Protein AF-A0A925R252-F1 (afdb_monomer)

pLDDT: mean 77.07, std 14.49, range [41.31, 93.38]

Structure (mmCIF, N/CA/C/O backbone):
data_AF-A0A925R252-F1
#
_entry.id   AF-A0A925R252-F1
#
loop_
_atom_site.group_PDB
_atom_site.id
_atom_site.type_symbol
_atom_site.label_atom_id
_atom_site.label_alt_id
_atom_site.label_comp_id
_atom_site.label_asym_id
_atom_site.label_entity_id
_atom_site.label_seq_id
_atom_site.pdbx_PDB_ins_code
_atom_site.Cartn_x
_atom_site.Cartn_y
_atom_site.Cartn_z
_atom_site.occupancy
_atom_site.B_iso_or_equiv
_atom_site.auth_seq_id
_atom_site.auth_comp_id
_atom_site.auth_asym_id
_atom_site.auth_atom_id
_atom_site.pdbx_PDB_model_num
ATOM 1 N N . MET A 1 1 ? -0.931 -18.555 17.523 1.00 44.75 1 MET A N 1
ATOM 2 C CA . MET A 1 1 ? -2.288 -17.960 17.451 1.00 44.75 1 MET A CA 1
ATOM 3 C C . MET A 1 1 ? -2.337 -16.585 16.764 1.00 44.75 1 MET A C 1
ATOM 5 O O . MET A 1 1 ? -3.404 -16.214 16.298 1.00 44.75 1 MET A O 1
ATOM 9 N N . SER A 1 2 ? -1.233 -15.828 16.650 1.00 50.94 2 SER A N 1
ATOM 10 C CA . SER A 1 2 ? -1.230 -14.485 16.030 1.00 50.94 2 SER A CA 1
ATOM 11 C C . SER A 1 2 ? -1.412 -14.485 14.503 1.00 50.94 2 SER A C 1
ATOM 13 O O . SER A 1 2 ? -2.189 -13.688 13.989 1.00 50.94 2 SER A O 1
ATOM 15 N N . VAL A 1 3 ? -0.759 -15.404 13.778 1.00 51.88 3 VAL A N 1
ATOM 16 C CA . VAL A 1 3 ? -0.816 -15.474 12.299 1.00 51.88 3 VAL A CA 1
ATOM 17 C C . VAL A 1 3 ? -2.217 -15.824 11.784 1.00 51.88 3 VAL A C 1
ATOM 19 O O . VAL A 1 3 ? -2.675 -15.304 10.770 1.00 51.88 3 VAL A O 1
ATOM 22 N N . THR A 1 4 ? -2.938 -16.681 12.509 1.00 62.44 4 THR A N 1
ATOM 23 C CA . THR A 1 4 ? -4.272 -17.149 12.109 1.00 62.44 4 THR A CA 1
ATOM 24 C C . THR A 1 4 ? -5.334 -16.060 12.217 1.00 62.44 4 THR A C 1
ATOM 26 O O . THR A 1 4 ? -6.277 -16.078 11.430 1.00 62.44 4 THR A O 1
ATOM 29 N N . ARG A 1 5 ? -5.167 -15.093 13.133 1.00 73.44 5 ARG A N 1
ATOM 30 C CA . ARG A 1 5 ? -6.187 -14.084 13.455 1.00 73.44 5 ARG A CA 1
ATOM 31 C C . ARG A 1 5 ? -6.548 -13.201 12.260 1.00 73.44 5 ARG A C 1
ATOM 33 O O . ARG A 1 5 ? -7.724 -13.038 11.971 1.00 73.44 5 ARG A O 1
ATOM 40 N N . TYR A 1 6 ? -5.550 -12.694 11.536 1.00 79.44 6 TYR A N 1
ATOM 41 C CA . TYR A 1 6 ? -5.769 -11.759 10.423 1.00 79.44 6 TYR A CA 1
ATOM 42 C C . TYR A 1 6 ? -5.595 -12.388 9.035 1.00 79.44 6 TYR A C 1
ATOM 44 O O . TYR A 1 6 ? -5.779 -11.715 8.020 1.00 79.44 6 TYR A O 1
ATOM 52 N N . SER A 1 7 ? -5.311 -13.694 8.970 1.00 81.62 7 SER A N 1
ATOM 53 C CA . SER A 1 7 ? -5.240 -14.441 7.707 1.00 81.62 7 SER A CA 1
ATOM 54 C C . SER A 1 7 ? -6.503 -14.324 6.828 1.00 81.62 7 SER A C 1
ATOM 56 O O . SER A 1 7 ? -6.350 -14.192 5.607 1.00 81.62 7 SER A O 1
ATOM 58 N N . PRO A 1 8 ? -7.743 -14.269 7.373 1.00 87.69 8 PRO A N 1
ATOM 59 C CA . PRO A 1 8 ? -8.929 -14.070 6.543 1.00 87.69 8 PRO A CA 1
ATOM 60 C C . PRO A 1 8 ? -8.954 -12.686 5.885 1.00 87.69 8 PRO A C 1
ATOM 62 O O . PRO A 1 8 ? -9.392 -12.571 4.740 1.00 87.69 8 PRO A O 1
ATOM 65 N N . HIS A 1 9 ? -8.438 -11.651 6.558 1.00 88.75 9 HIS A N 1
ATOM 66 C CA . HIS A 1 9 ? -8.390 -10.289 6.020 1.00 88.75 9 HIS A CA 1
ATOM 67 C C . HIS A 1 9 ? -7.406 -10.163 4.864 1.00 88.75 9 HIS A C 1
ATOM 69 O O . HIS A 1 9 ? -7.713 -9.478 3.894 1.00 88.75 9 HIS A O 1
ATOM 75 N N . ILE A 1 10 ? -6.268 -10.865 4.917 1.00 86.06 10 ILE A N 1
ATOM 76 C CA . ILE A 1 10 ? -5.328 -10.930 3.788 1.00 86.06 10 ILE A CA 1
ATOM 77 C C . ILE A 1 10 ? -6.053 -11.517 2.575 1.00 86.06 10 ILE A C 1
ATOM 79 O O . ILE A 1 10 ? -6.124 -10.891 1.520 1.00 86.06 10 ILE A O 1
ATOM 83 N N . ARG A 1 11 ? -6.688 -12.686 2.736 1.00 88.06 11 ARG A N 1
ATOM 84 C CA . ARG A 1 11 ? -7.439 -13.341 1.653 1.00 88.06 11 ARG A CA 1
ATOM 85 C C . ARG A 1 11 ? -8.551 -12.450 1.101 1.00 88.06 11 ARG A C 1
ATOM 87 O O . ARG A 1 11 ? -8.784 -12.427 -0.106 1.00 88.06 11 ARG A O 1
ATOM 94 N N . GLN A 1 12 ? -9.264 -11.752 1.975 1.00 89.19 12 GLN A N 1
ATOM 95 C CA . GLN A 1 12 ? -10.351 -10.871 1.581 1.00 89.19 12 GLN A CA 1
ATOM 96 C C . GLN A 1 12 ? -9.833 -9.628 0.846 1.00 89.19 12 GLN A C 1
ATOM 98 O O . GLN A 1 12 ? -10.425 -9.268 -0.167 1.00 89.19 12 GLN A O 1
ATOM 103 N N . ALA A 1 13 ? -8.700 -9.047 1.250 1.00 88.31 13 ALA A N 1
ATOM 104 C CA . ALA A 1 13 ? -8.080 -7.922 0.551 1.00 88.31 13 ALA A CA 1
ATOM 105 C C . ALA A 1 13 ? -7.775 -8.246 -0.923 1.00 88.31 13 ALA A C 1
ATOM 107 O O . ALA A 1 13 ? -8.047 -7.422 -1.790 1.00 88.31 13 ALA A O 1
ATOM 108 N N . PHE A 1 14 ? -7.328 -9.470 -1.230 1.00 89.44 14 PHE A N 1
ATOM 109 C CA . PHE A 1 14 ? -7.138 -9.934 -2.615 1.00 89.44 14 PHE A CA 1
ATOM 110 C C . PHE A 1 14 ? -8.447 -10.175 -3.381 1.00 89.44 14 PHE A C 1
ATOM 112 O O . PHE A 1 14 ? -8.473 -10.091 -4.607 1.00 89.44 14 PHE A O 1
ATOM 119 N N . ARG A 1 15 ? -9.548 -10.476 -2.686 1.00 90.50 15 ARG A N 1
ATOM 120 C CA . ARG A 1 15 ? -10.849 -10.763 -3.313 1.00 90.50 15 ARG A CA 1
ATOM 121 C C . ARG A 1 15 ? -11.668 -9.515 -3.607 1.00 90.50 15 ARG A C 1
ATOM 123 O O . ARG A 1 15 ? -12.359 -9.486 -4.621 1.00 90.50 15 ARG A O 1
ATOM 130 N N . VAL A 1 16 ? -11.606 -8.503 -2.744 1.00 87.62 16 VAL A N 1
ATOM 131 C CA . VAL A 1 16 ? -12.431 -7.288 -2.858 1.00 87.62 16 VAL A CA 1
ATOM 132 C C . VAL A 1 16 ? -12.293 -6.587 -4.224 1.00 87.62 16 VAL A C 1
ATOM 134 O O . VAL A 1 16 ? -13.336 -6.263 -4.801 1.00 87.62 16 VAL A O 1
ATOM 137 N N . PRO A 1 17 ? -11.084 -6.415 -4.803 1.00 85.94 17 PRO A N 1
ATOM 138 C CA . PRO A 1 17 ? -10.914 -5.879 -6.157 1.00 85.94 17 PRO A CA 1
ATOM 139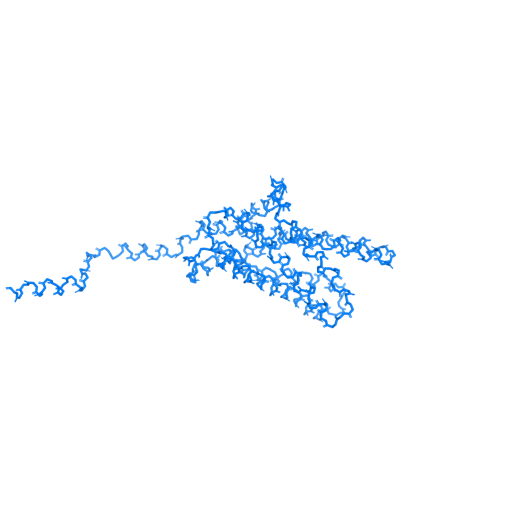 C C . PRO A 1 17 ? -11.691 -6.665 -7.222 1.00 85.94 17 PRO A C 1
ATOM 141 O O . PRO A 1 17 ? -12.369 -6.073 -8.059 1.00 85.94 17 PRO A O 1
ATOM 144 N N . ALA A 1 18 ? -11.639 -7.999 -7.157 1.00 88.25 18 ALA A N 1
ATOM 145 C CA . ALA A 1 18 ? -12.293 -8.886 -8.118 1.00 88.25 18 ALA A CA 1
ATOM 146 C C . ALA A 1 18 ? -13.819 -8.941 -7.941 1.00 88.25 18 ALA A C 1
ATOM 148 O O . ALA A 1 18 ? -14.548 -9.173 -8.900 1.00 88.25 18 ALA A O 1
ATOM 149 N N . GLN A 1 19 ? -14.311 -8.715 -6.723 1.00 89.75 19 GLN A N 1
ATOM 150 C CA . GLN A 1 19 ? -15.743 -8.702 -6.418 1.00 89.75 19 GLN A CA 1
ATOM 151 C C . GLN A 1 19 ? -16.431 -7.402 -6.850 1.00 89.75 19 GLN A C 1
ATOM 153 O O . GLN A 1 19 ? -17.622 -7.418 -7.143 1.00 89.75 19 GLN A O 1
ATOM 158 N N . ASN A 1 20 ? -15.702 -6.280 -6.898 1.00 86.00 20 ASN A N 1
ATOM 159 C CA . ASN A 1 20 ? -16.254 -4.962 -7.228 1.00 86.00 20 ASN A CA 1
ATOM 160 C C . ASN A 1 20 ? -15.415 -4.220 -8.289 1.00 86.00 20 ASN A C 1
ATOM 162 O O . ASN A 1 20 ? -14.979 -3.089 -8.045 1.00 86.00 20 ASN A O 1
ATOM 166 N N . PRO A 1 21 ? -15.209 -4.798 -9.487 1.00 86.50 21 PRO A N 1
ATOM 167 C CA . PRO A 1 21 ? -14.294 -4.242 -10.485 1.00 86.50 21 PRO A CA 1
ATOM 168 C C . PRO A 1 21 ? -14.738 -2.860 -10.980 1.00 86.50 21 PRO A C 1
ATOM 170 O O . PRO A 1 21 ? -13.920 -1.957 -11.129 1.00 86.50 21 PRO A O 1
ATOM 173 N N . ALA A 1 22 ? -16.045 -2.646 -11.161 1.00 87.75 22 ALA A N 1
ATOM 174 C CA . ALA A 1 22 ? -16.574 -1.354 -11.598 1.00 87.75 22 ALA A CA 1
ATOM 175 C C . ALA A 1 22 ? -16.292 -0.233 -10.584 1.00 87.75 22 ALA A C 1
ATOM 177 O O . ALA A 1 22 ? -15.982 0.896 -10.966 1.00 87.75 22 ALA A O 1
ATOM 178 N N . MET A 1 23 ? -16.385 -0.539 -9.287 1.00 86.00 23 MET A N 1
ATOM 179 C CA . MET A 1 23 ? -16.161 0.455 -8.240 1.00 86.00 23 MET A CA 1
ATOM 180 C C . MET A 1 23 ? -14.675 0.699 -7.999 1.00 86.00 23 MET A C 1
ATOM 182 O O . MET A 1 23 ? -14.274 1.844 -7.795 1.00 86.00 23 MET A O 1
ATOM 186 N N . LEU A 1 24 ? -13.857 -0.345 -8.140 1.00 87.56 24 LEU A N 1
ATOM 187 C CA . LEU A 1 24 ? -12.407 -0.218 -8.193 1.00 87.56 24 LEU A CA 1
ATOM 188 C C . LEU A 1 24 ? -11.980 0.744 -9.303 1.00 87.56 24 LEU A C 1
ATOM 190 O O . LEU A 1 24 ? -11.245 1.680 -9.018 1.00 87.56 24 LEU A O 1
ATOM 194 N N . VAL A 1 25 ? -12.466 0.568 -10.535 1.00 89.19 25 VAL A N 1
ATOM 195 C CA . VAL A 1 25 ? -12.101 1.445 -11.661 1.00 89.19 25 VAL A CA 1
ATOM 196 C C . VAL A 1 25 ? -12.505 2.891 -11.387 1.00 89.19 25 VAL A C 1
ATOM 198 O O . VAL A 1 25 ? -11.704 3.796 -11.599 1.00 89.19 25 VAL A O 1
ATOM 201 N N . ARG A 1 26 ? -13.710 3.128 -10.856 1.00 88.88 26 ARG A N 1
ATOM 202 C CA . ARG A 1 26 ? -14.175 4.482 -10.510 1.00 88.88 26 ARG A CA 1
ATOM 203 C C . ARG A 1 26 ? -13.295 5.164 -9.467 1.00 88.88 26 ARG A C 1
ATOM 205 O O . ARG A 1 26 ? -13.072 6.366 -9.566 1.00 88.88 26 ARG A O 1
ATOM 212 N N . ILE A 1 27 ? -12.815 4.412 -8.478 1.00 89.44 27 ILE A N 1
ATOM 213 C CA . ILE A 1 27 ? -11.915 4.941 -7.452 1.00 89.44 27 ILE A CA 1
ATOM 214 C C . ILE A 1 27 ? -10.511 5.119 -8.026 1.00 89.44 27 ILE A C 1
ATOM 216 O O . ILE A 1 27 ? -9.936 6.181 -7.844 1.00 89.44 27 ILE A O 1
ATOM 220 N N . ALA A 1 28 ? -9.966 4.123 -8.724 1.00 90.06 28 ALA A N 1
ATOM 221 C CA . ALA A 1 28 ? -8.581 4.092 -9.189 1.00 90.06 28 ALA A CA 1
ATOM 222 C C . ALA A 1 28 ? -8.298 5.055 -10.350 1.00 90.06 28 ALA A C 1
ATOM 224 O O . ALA A 1 28 ? -7.239 5.676 -10.367 1.00 90.06 28 ALA A O 1
ATOM 225 N N . ALA A 1 29 ? -9.227 5.209 -11.299 1.00 89.81 29 ALA A N 1
ATOM 226 C CA . ALA A 1 29 ? -9.032 5.998 -12.517 1.00 89.81 29 ALA A CA 1
ATOM 227 C C . ALA A 1 29 ? -8.500 7.428 -12.282 1.00 89.81 29 ALA A C 1
ATOM 229 O O . ALA A 1 29 ? -7.475 7.759 -12.879 1.00 89.81 29 ALA A O 1
ATOM 230 N N . PRO A 1 30 ? -9.104 8.277 -11.422 1.00 91.75 30 PRO A N 1
ATOM 231 C CA . PRO A 1 30 ? -8.602 9.639 -11.215 1.00 91.75 30 PRO A CA 1
ATOM 232 C C . PRO A 1 30 ? -7.174 9.667 -10.652 1.00 91.75 30 PRO A C 1
ATOM 234 O O . PRO A 1 30 ? -6.371 10.515 -11.040 1.00 91.75 30 PRO A O 1
ATOM 237 N N . TRP A 1 31 ? -6.831 8.719 -9.779 1.00 93.38 31 TRP A N 1
ATOM 238 C CA . TRP A 1 31 ? -5.500 8.645 -9.176 1.00 93.38 31 TRP A CA 1
ATOM 239 C C . TRP A 1 31 ? -4.459 8.075 -10.133 1.00 93.38 31 TRP A C 1
ATOM 241 O O . TRP A 1 31 ? -3.327 8.545 -10.145 1.00 93.38 31 TRP A O 1
ATOM 251 N N . LEU A 1 32 ? -4.844 7.116 -10.977 1.00 88.75 32 LEU A N 1
ATOM 252 C CA . LEU A 1 32 ? -3.988 6.605 -12.044 1.00 88.75 32 LEU A CA 1
ATOM 253 C C . LEU A 1 32 ? -3.652 7.702 -13.053 1.00 88.75 32 LEU A C 1
ATOM 255 O O . LEU A 1 32 ? -2.489 7.850 -13.409 1.00 88.75 32 LEU A O 1
ATOM 259 N N . VAL A 1 33 ? -4.631 8.515 -13.463 1.00 91.25 33 VAL A N 1
ATOM 260 C CA . VAL A 1 33 ? -4.379 9.668 -14.343 1.00 91.25 33 VAL A CA 1
ATOM 261 C C . VAL A 1 33 ? -3.390 10.635 -13.692 1.00 91.25 33 VAL A C 1
ATOM 263 O O . VAL A 1 33 ? -2.419 11.032 -14.332 1.00 91.25 33 VAL A O 1
ATOM 266 N N . LEU A 1 34 ? -3.582 10.967 -12.412 1.00 91.44 34 LEU A N 1
ATOM 267 C CA . LEU A 1 34 ? -2.672 11.855 -11.685 1.00 91.44 34 LEU A CA 1
ATOM 268 C C . LEU A 1 34 ? -1.247 11.287 -11.592 1.00 91.44 34 LEU A C 1
ATOM 270 O O . LEU A 1 34 ? -0.275 12.014 -11.795 1.00 91.44 34 LEU A O 1
ATOM 274 N N . ALA A 1 35 ? -1.116 9.991 -11.320 1.00 88.19 35 ALA A N 1
ATOM 275 C CA . ALA A 1 35 ? 0.174 9.319 -11.253 1.00 88.19 35 ALA A CA 1
ATOM 276 C C . ALA A 1 35 ? 0.881 9.272 -12.615 1.00 88.19 35 ALA A C 1
ATOM 278 O O . ALA A 1 35 ? 2.082 9.518 -12.695 1.00 88.19 35 ALA A O 1
ATOM 279 N N . LEU A 1 36 ? 0.146 9.010 -13.700 1.00 86.75 36 LEU A N 1
ATOM 280 C CA . LEU A 1 36 ? 0.692 9.057 -15.058 1.00 86.75 36 LEU A CA 1
ATOM 281 C C . LEU A 1 36 ? 1.197 10.463 -15.393 1.00 86.75 36 LEU A C 1
ATOM 283 O O . LEU A 1 36 ? 2.310 10.610 -15.887 1.00 86.75 36 LEU A O 1
ATOM 287 N N . VAL A 1 37 ? 0.431 11.504 -15.057 1.00 87.94 37 VAL A N 1
ATOM 288 C CA . VAL A 1 37 ? 0.869 12.901 -15.215 1.00 87.94 37 VAL A CA 1
ATOM 289 C C . VAL A 1 37 ? 2.166 13.156 -14.441 1.00 87.94 37 VAL A C 1
ATOM 291 O O . VAL A 1 37 ? 3.093 13.758 -14.979 1.00 87.94 37 VAL A O 1
ATOM 294 N N . ALA A 1 38 ? 2.280 12.640 -13.217 1.00 87.25 38 ALA A N 1
ATOM 295 C CA . ALA A 1 38 ? 3.501 12.749 -12.429 1.00 87.25 38 ALA A CA 1
ATOM 296 C C . ALA A 1 38 ? 4.702 12.043 -13.086 1.00 87.25 38 ALA A C 1
ATOM 298 O O . ALA A 1 38 ? 5.809 12.585 -13.043 1.00 87.25 38 ALA A O 1
ATOM 299 N N . LEU A 1 39 ? 4.500 10.881 -13.725 1.00 81.75 39 LEU A N 1
ATOM 300 C CA . LEU A 1 39 ? 5.556 10.182 -14.472 1.00 81.75 39 LEU A CA 1
ATOM 301 C C . LEU A 1 39 ? 6.088 11.016 -15.633 1.00 81.75 39 LEU A C 1
ATOM 303 O O . LEU A 1 39 ? 7.292 11.017 -15.843 1.00 81.75 39 LEU A O 1
ATOM 307 N N . PHE A 1 40 ? 5.225 11.725 -16.361 1.00 81.75 40 PHE A N 1
ATOM 308 C CA . PHE A 1 40 ? 5.654 12.555 -17.491 1.00 81.75 40 PHE A CA 1
ATOM 309 C C . PHE A 1 40 ? 6.281 13.882 -17.054 1.00 81.75 40 PHE A C 1
ATOM 311 O O . PHE A 1 40 ? 7.181 14.388 -17.716 1.00 81.75 40 PHE A O 1
ATOM 318 N N . ILE A 1 41 ? 5.842 14.444 -15.924 1.00 85.00 41 ILE A N 1
ATOM 319 C CA . ILE A 1 41 ? 6.399 15.697 -15.393 1.00 85.00 41 ILE A CA 1
ATOM 320 C C . ILE A 1 41 ? 7.850 15.532 -14.942 1.00 85.00 41 ILE A C 1
ATOM 322 O O . ILE A 1 41 ? 8.594 16.506 -14.994 1.00 85.00 41 ILE A O 1
ATOM 326 N N . LYS A 1 42 ? 8.272 14.336 -14.511 1.00 75.69 42 LYS A N 1
ATOM 327 C CA . LYS A 1 42 ? 9.618 14.115 -13.954 1.00 75.69 42 LYS A CA 1
ATOM 328 C C . LYS A 1 42 ? 10.740 14.518 -14.928 1.00 75.69 42 LYS A C 1
ATOM 330 O O . LYS A 1 42 ? 11.778 14.989 -14.477 1.00 75.69 42 LYS A O 1
ATOM 335 N N . ASP A 1 43 ? 10.488 14.380 -16.231 1.00 76.62 43 ASP A N 1
ATOM 336 C CA . ASP A 1 43 ? 11.444 14.628 -17.316 1.00 76.62 43 ASP A CA 1
ATOM 337 C C . ASP A 1 43 ? 11.313 16.051 -17.900 1.00 76.62 43 ASP A C 1
ATOM 339 O O . ASP A 1 43 ? 11.920 16.383 -18.919 1.00 76.62 43 ASP A O 1
ATOM 343 N N . ALA A 1 44 ? 10.502 16.917 -17.280 1.00 81.31 44 ALA A N 1
ATOM 344 C CA . ALA A 1 44 ? 10.283 18.274 -17.760 1.00 81.31 44 ALA A CA 1
ATOM 345 C C . ALA A 1 44 ? 11.509 19.183 -17.507 1.00 81.31 44 ALA A C 1
ATOM 347 O O . ALA A 1 44 ? 12.117 19.128 -16.435 1.00 81.31 44 ALA A O 1
ATOM 348 N N . PRO A 1 45 ? 11.853 20.090 -18.443 1.00 77.69 45 PRO A N 1
ATOM 349 C CA . PRO A 1 45 ? 13.110 20.844 -18.426 1.00 77.69 45 PRO A CA 1
ATOM 350 C C . PRO A 1 45 ? 13.082 22.086 -17.511 1.00 77.69 45 PRO A C 1
ATOM 352 O O . PRO A 1 45 ? 13.611 23.135 -17.871 1.00 77.69 45 PRO A O 1
ATOM 355 N N . PHE A 1 46 ? 12.454 22.009 -16.333 1.00 86.94 46 PHE A N 1
ATOM 356 C CA . PHE A 1 46 ? 12.415 23.120 -15.374 1.00 86.94 46 PHE A CA 1
ATOM 357 C C . PHE A 1 46 ? 12.892 22.712 -13.975 1.00 86.94 46 PHE A C 1
ATOM 359 O O . PHE A 1 46 ? 12.656 21.597 -13.504 1.00 86.94 46 PHE A O 1
ATOM 366 N N . GLY A 1 47 ? 13.554 23.652 -13.290 1.00 68.94 47 GLY A N 1
ATOM 367 C CA . GLY A 1 47 ? 14.093 23.476 -11.940 1.00 68.94 47 GLY A CA 1
ATOM 368 C C . GLY A 1 47 ? 12.979 23.306 -10.908 1.00 68.94 47 GLY A C 1
ATOM 369 O O . GLY A 1 47 ? 12.482 24.281 -10.359 1.00 68.94 47 GLY A O 1
ATOM 370 N N . GLY A 1 48 ? 12.542 22.068 -10.690 1.00 83.81 48 GLY A N 1
ATOM 371 C CA . GLY A 1 48 ? 11.423 21.730 -9.802 1.00 83.81 48 GLY A CA 1
ATOM 372 C C . GLY A 1 48 ? 10.573 20.554 -10.286 1.00 83.81 48 GLY A C 1
ATOM 373 O O . GLY A 1 48 ? 9.774 20.030 -9.512 1.00 83.81 48 GLY A O 1
ATOM 374 N N . ALA A 1 49 ? 10.771 20.099 -11.526 1.00 84.38 49 ALA A N 1
ATOM 375 C CA . ALA A 1 49 ? 10.054 18.982 -12.139 1.00 84.38 49 ALA A CA 1
ATOM 376 C C . ALA A 1 49 ? 10.072 17.698 -11.288 1.00 84.38 49 ALA A C 1
ATOM 378 O O . ALA A 1 49 ? 9.024 17.105 -11.033 1.00 84.38 49 ALA A O 1
ATOM 379 N N . ALA A 1 50 ? 11.240 17.320 -10.759 1.00 82.50 50 ALA A N 1
ATOM 380 C CA . ALA A 1 50 ? 11.388 16.138 -9.908 1.00 82.50 50 ALA A CA 1
ATOM 381 C C . ALA A 1 50 ? 10.601 16.246 -8.588 1.00 82.50 50 ALA A C 1
ATOM 383 O O . ALA A 1 50 ? 9.906 15.308 -8.198 1.00 82.50 50 ALA A O 1
ATOM 384 N N . LEU A 1 51 ? 10.653 17.405 -7.919 1.00 85.56 51 LEU A N 1
ATOM 385 C CA . LEU A 1 51 ? 9.910 17.643 -6.675 1.00 85.56 51 LEU A CA 1
ATOM 386 C C . LEU A 1 51 ? 8.399 17.649 -6.917 1.00 85.56 51 LEU A C 1
ATOM 388 O O . LEU A 1 51 ? 7.646 17.064 -6.138 1.00 85.56 51 LEU A O 1
ATOM 392 N N . LEU A 1 52 ? 7.955 18.271 -8.010 1.00 87.50 52 LEU A N 1
ATOM 393 C CA . LEU A 1 52 ? 6.548 18.284 -8.395 1.00 87.50 52 LEU A CA 1
ATOM 394 C C . LEU A 1 52 ? 6.052 16.875 -8.739 1.00 87.50 52 LEU A C 1
ATOM 396 O O . LEU A 1 52 ? 4.988 16.478 -8.274 1.00 87.50 52 LEU A O 1
ATOM 400 N N . SER A 1 53 ? 6.833 16.103 -9.497 1.00 87.44 53 SER A N 1
ATOM 401 C CA . SER A 1 53 ? 6.535 14.701 -9.801 1.00 87.44 53 SER A CA 1
ATOM 402 C C . SER A 1 53 ? 6.400 13.871 -8.522 1.00 87.44 53 SER A C 1
ATOM 404 O O . SER A 1 53 ? 5.395 13.185 -8.333 1.00 87.44 53 SER A O 1
ATOM 406 N N . MET A 1 54 ? 7.339 14.012 -7.582 1.00 85.19 54 MET A N 1
ATOM 407 C CA . MET A 1 54 ? 7.276 13.333 -6.288 1.00 85.19 54 MET A CA 1
ATOM 408 C C . MET A 1 54 ? 6.024 13.725 -5.491 1.00 85.19 54 MET A C 1
ATOM 410 O O . MET A 1 54 ? 5.353 12.858 -4.932 1.00 85.19 54 MET A O 1
ATOM 414 N N . ALA A 1 55 ? 5.672 15.013 -5.456 1.00 87.75 55 ALA A N 1
ATOM 415 C CA . ALA A 1 55 ? 4.477 15.497 -4.769 1.00 87.75 55 ALA A CA 1
ATOM 416 C C . ALA A 1 55 ? 3.184 14.961 -5.407 1.00 87.75 55 ALA A C 1
ATOM 418 O O . ALA A 1 55 ? 2.283 14.512 -4.700 1.00 87.75 55 ALA A O 1
ATOM 419 N N . LEU A 1 56 ? 3.094 14.954 -6.737 1.00 91.06 56 LEU A N 1
ATOM 420 C CA . LEU A 1 56 ? 1.933 14.423 -7.451 1.00 91.06 56 LEU A CA 1
ATOM 421 C C . LEU A 1 56 ? 1.804 12.908 -7.271 1.00 91.06 56 LEU A C 1
ATOM 423 O O . LEU A 1 56 ? 0.694 12.423 -7.064 1.00 91.06 56 LEU A O 1
ATOM 427 N N . MET A 1 57 ? 2.919 12.171 -7.254 1.00 89.56 57 MET A N 1
ATOM 428 C CA . MET A 1 57 ? 2.928 10.746 -6.911 1.00 89.56 57 MET A CA 1
ATOM 429 C C . MET A 1 57 ? 2.442 10.497 -5.488 1.00 89.56 57 MET A C 1
ATOM 431 O O . MET A 1 57 ? 1.605 9.620 -5.267 1.00 89.56 57 MET A O 1
ATOM 435 N N . ALA A 1 58 ? 2.909 11.301 -4.533 1.00 88.62 58 ALA A N 1
ATOM 436 C CA . ALA A 1 58 ? 2.457 11.235 -3.150 1.00 88.62 58 ALA A CA 1
ATOM 437 C C . ALA A 1 58 ? 0.941 11.390 -3.054 1.00 88.62 58 ALA A C 1
ATOM 439 O O . ALA A 1 58 ? 0.279 10.611 -2.377 1.00 88.62 58 ALA A O 1
ATOM 440 N N . VAL A 1 59 ? 0.385 12.381 -3.755 1.00 91.94 59 VAL A N 1
ATOM 441 C CA . VAL A 1 59 ? -1.055 12.643 -3.767 1.00 91.94 59 VAL A CA 1
ATOM 442 C C . VAL A 1 59 ? -1.810 11.544 -4.513 1.00 91.94 59 VAL A C 1
ATOM 444 O O . VAL A 1 59 ? -2.900 11.177 -4.086 1.00 91.94 59 VAL A O 1
ATOM 447 N N . ALA A 1 60 ? -1.243 10.980 -5.580 1.00 92.44 60 ALA A N 1
ATOM 448 C CA . ALA A 1 60 ? -1.870 9.920 -6.356 1.00 92.44 60 ALA A CA 1
ATOM 449 C C . ALA A 1 60 ? -2.020 8.617 -5.559 1.00 92.44 60 ALA A C 1
ATOM 451 O O . ALA A 1 60 ? -3.139 8.149 -5.344 1.00 92.44 60 ALA A O 1
ATOM 452 N N . PHE A 1 61 ? -0.913 8.056 -5.069 1.00 90.56 61 PHE A N 1
ATOM 453 C CA . PHE A 1 61 ? -0.936 6.834 -4.256 1.00 90.56 61 PHE A CA 1
ATOM 454 C C . PHE A 1 61 ? -1.592 7.075 -2.893 1.00 90.56 61 PHE A C 1
ATOM 456 O O . PHE A 1 61 ? -2.403 6.269 -2.437 1.00 90.56 61 PHE A O 1
ATOM 463 N N . GLY A 1 62 ? -1.298 8.238 -2.311 1.00 89.62 62 GLY A N 1
ATOM 464 C CA . GLY A 1 62 ? -1.947 8.847 -1.159 1.00 89.62 62 GLY A CA 1
ATOM 465 C C . GLY A 1 62 ? -3.469 8.797 -1.186 1.00 89.62 62 GLY A C 1
ATOM 466 O O . GLY A 1 62 ? -4.146 8.150 -0.388 1.00 89.62 62 GLY A O 1
ATOM 467 N N . GLY A 1 63 ? -4.021 9.530 -2.144 1.00 91.06 63 GLY A N 1
ATOM 468 C CA . GLY A 1 63 ? -5.455 9.647 -2.321 1.00 91.06 63 GLY A CA 1
ATOM 469 C C . GLY A 1 63 ? -6.091 8.327 -2.699 1.00 91.06 63 GLY A C 1
ATOM 470 O O . GLY A 1 63 ? -7.097 7.960 -2.092 1.00 91.06 63 GLY A O 1
ATOM 471 N N . PHE A 1 64 ? -5.481 7.567 -3.609 1.00 92.88 64 PHE A N 1
ATOM 472 C CA . PHE A 1 64 ? -5.986 6.243 -3.946 1.00 92.88 64 PHE A CA 1
ATOM 473 C C . PHE A 1 64 ? -6.139 5.364 -2.705 1.00 92.88 64 PHE A C 1
ATOM 475 O O . PHE A 1 64 ? -7.238 4.870 -2.452 1.00 92.88 64 PHE A O 1
ATOM 482 N N . GLY A 1 65 ? -5.080 5.227 -1.904 1.00 90.88 65 GLY A N 1
ATOM 483 C CA . GLY A 1 65 ? -5.106 4.419 -0.693 1.00 90.88 65 GLY A CA 1
ATOM 484 C C . GLY A 1 65 ? -6.164 4.890 0.303 1.00 90.88 65 GLY A C 1
ATOM 485 O O . GLY A 1 65 ? -6.931 4.066 0.794 1.00 90.88 65 GLY A O 1
ATOM 486 N N . PHE A 1 66 ? -6.304 6.202 0.525 1.00 90.69 66 PHE A N 1
ATOM 487 C CA . PHE A 1 66 ? -7.353 6.763 1.385 1.00 90.69 66 PHE A CA 1
ATOM 488 C C . PHE A 1 66 ? -8.771 6.400 0.909 1.00 90.69 66 PHE A C 1
ATOM 490 O O . PHE A 1 66 ? -9.584 5.897 1.689 1.00 90.69 66 PHE A O 1
ATOM 497 N N . PHE A 1 67 ? -9.096 6.645 -0.364 1.00 90.56 67 PHE A N 1
ATOM 498 C CA . PHE A 1 67 ? -10.443 6.392 -0.891 1.00 90.56 67 PHE A CA 1
ATOM 499 C C . PHE A 1 67 ? -10.746 4.899 -1.013 1.00 90.56 67 PHE A C 1
ATOM 501 O O . PHE A 1 67 ? -11.858 4.475 -0.692 1.00 90.56 67 PHE A O 1
ATOM 508 N N . TRP A 1 68 ? -9.762 4.101 -1.425 1.00 92.06 68 TRP A N 1
ATOM 509 C CA . TRP A 1 68 ? -9.878 2.651 -1.483 1.00 92.06 68 TRP A CA 1
ATOM 510 C C . TRP A 1 68 ? -10.103 2.059 -0.093 1.00 92.06 68 TRP A C 1
ATOM 512 O O . TRP A 1 68 ? -11.062 1.322 0.116 1.00 92.06 68 TRP A O 1
ATOM 522 N N . GLN A 1 69 ? -9.301 2.459 0.892 1.00 89.50 69 GLN A N 1
ATOM 523 C CA . GLN A 1 69 ? -9.445 2.027 2.278 1.00 89.50 69 GLN A CA 1
ATOM 524 C C . GLN A 1 69 ? -10.827 2.361 2.852 1.00 89.50 69 GLN A C 1
ATOM 526 O O . GLN A 1 69 ? -11.430 1.524 3.521 1.00 89.50 69 GLN A O 1
ATOM 531 N N . ARG A 1 70 ? -11.367 3.550 2.557 1.00 88.00 70 ARG A N 1
ATOM 532 C CA . ARG A 1 70 ? -12.737 3.933 2.940 1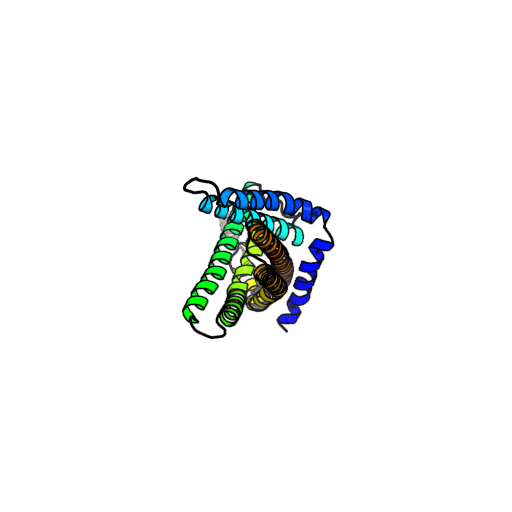.00 88.00 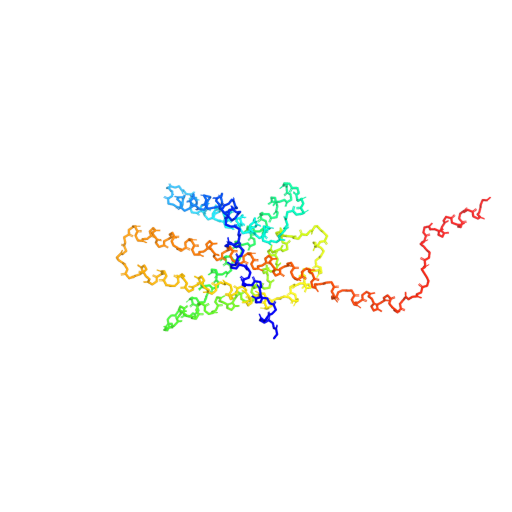70 ARG A CA 1
ATOM 533 C C . ARG A 1 70 ? -13.812 3.084 2.269 1.00 88.00 70 ARG A C 1
ATOM 535 O O . ARG A 1 70 ? -14.798 2.744 2.920 1.00 88.00 70 ARG A O 1
ATOM 542 N N . PHE A 1 71 ? -13.621 2.735 0.999 1.00 89.06 71 PHE A N 1
ATOM 543 C CA . PHE A 1 71 ? -14.518 1.837 0.276 1.00 89.06 71 PHE A CA 1
ATOM 544 C C . PHE A 1 71 ? -14.512 0.426 0.877 1.00 89.06 71 PHE A C 1
ATOM 546 O O . PHE A 1 71 ? -15.573 -0.085 1.231 1.00 89.06 71 PHE A O 1
ATOM 553 N N . VAL A 1 72 ? -13.331 -0.174 1.062 1.00 88.50 72 VAL A N 1
ATOM 554 C CA . VAL A 1 72 ? -13.189 -1.506 1.680 1.00 88.50 72 VAL A CA 1
ATOM 555 C C . VAL A 1 72 ? -13.710 -1.503 3.117 1.00 88.50 72 VAL A C 1
ATOM 557 O O . VAL A 1 72 ? -14.350 -2.459 3.546 1.00 88.50 72 VAL A O 1
ATOM 560 N N . GLY A 1 73 ? -13.486 -0.406 3.841 1.00 82.00 73 GLY A N 1
ATOM 561 C CA . GLY A 1 73 ? -13.954 -0.195 5.206 1.00 82.00 73 GLY A CA 1
ATOM 562 C C . GLY A 1 73 ? -15.477 -0.090 5.361 1.00 82.00 73 GLY A C 1
ATOM 563 O O . GLY A 1 73 ? -15.953 0.106 6.476 1.00 82.00 73 GLY A O 1
ATOM 564 N N . GLY A 1 74 ? -16.252 -0.156 4.271 1.00 74.81 74 GLY A N 1
ATOM 565 C CA . GLY A 1 74 ? -17.712 -0.044 4.304 1.00 74.81 74 GLY A CA 1
ATOM 566 C C . GLY A 1 74 ? -18.225 1.334 4.743 1.00 74.81 74 GLY A C 1
ATOM 567 O O . GLY A 1 74 ? -19.428 1.520 4.925 1.00 74.81 74 GLY A O 1
ATOM 568 N N . GLU A 1 75 ? -17.347 2.332 4.897 1.00 62.44 75 GLU A N 1
ATOM 569 C CA . GLU A 1 75 ? -17.713 3.670 5.356 1.00 62.44 75 GLU A CA 1
ATOM 570 C C . GLU A 1 75 ? -18.230 4.552 4.211 1.00 62.44 75 GLU A C 1
ATOM 572 O O . GLU A 1 75 ? -17.658 5.595 3.865 1.00 62.44 75 GLU A O 1
ATOM 577 N N . GLN A 1 76 ? -19.393 4.177 3.682 1.00 52.28 76 GLN A N 1
ATOM 578 C CA . GLN A 1 76 ? -20.340 5.160 3.150 1.00 52.28 76 GLN A CA 1
ATOM 579 C C . GLN A 1 76 ? -21.080 5.907 4.286 1.00 52.28 76 GLN A C 1
ATOM 581 O O . GLN A 1 76 ? -21.632 6.976 4.046 1.00 52.28 76 GLN A O 1
ATOM 586 N N . ALA A 1 77 ? -21.053 5.392 5.527 1.00 44.00 77 ALA A N 1
ATOM 587 C CA . ALA A 1 77 ? -21.940 5.816 6.619 1.00 44.00 77 ALA A CA 1
ATOM 588 C C . ALA A 1 77 ? -21.499 7.051 7.440 1.00 44.00 77 ALA A C 1
ATOM 590 O O . ALA A 1 77 ? -22.352 7.724 8.014 1.00 44.00 77 ALA A O 1
ATOM 591 N N . VAL A 1 78 ? -20.207 7.402 7.499 1.00 54.59 78 VAL A N 1
ATOM 592 C CA . VAL A 1 78 ? -19.758 8.622 8.205 1.00 54.59 78 VAL A CA 1
ATOM 593 C C . VAL A 1 78 ? -19.585 9.753 7.196 1.00 54.59 78 VAL A C 1
ATOM 595 O O . VAL A 1 78 ? -18.572 9.845 6.495 1.00 54.59 78 VAL A O 1
ATOM 598 N N . ILE A 1 79 ? -20.581 10.637 7.117 1.00 61.66 79 ILE A N 1
ATOM 599 C CA . ILE A 1 79 ? -20.524 11.840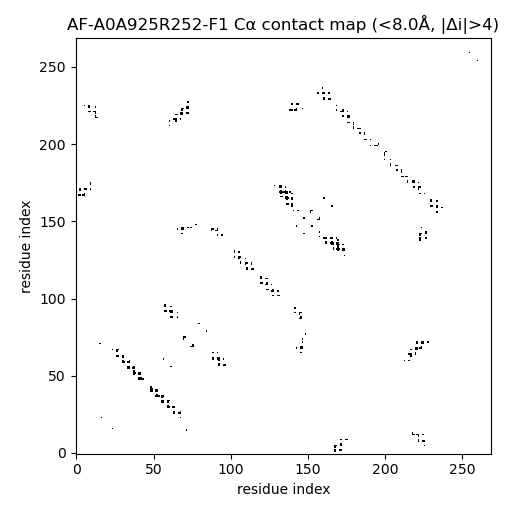 6.280 1.00 61.66 79 ILE A CA 1
ATOM 600 C C . ILE A 1 79 ? -19.552 12.833 6.928 1.00 61.66 79 ILE A C 1
ATOM 602 O O . ILE A 1 79 ? -19.920 13.688 7.729 1.00 61.66 79 ILE A O 1
ATOM 606 N N . LEU A 1 80 ? -18.271 12.709 6.591 1.00 67.69 80 LEU A N 1
ATOM 607 C CA . LEU A 1 80 ? -17.283 13.740 6.895 1.00 67.69 80 LEU A CA 1
ATOM 608 C C . LEU A 1 80 ? -17.600 15.005 6.086 1.00 67.69 80 LEU A C 1
ATOM 610 O O . LEU A 1 80 ? -17.898 14.922 4.889 1.00 67.69 80 LEU A O 1
ATOM 614 N N . SER A 1 81 ? -17.474 16.176 6.717 1.00 78.94 81 SER A N 1
ATOM 615 C CA . SER A 1 81 ? -17.523 17.447 5.991 1.00 78.94 81 SER A CA 1
ATOM 616 C C . SER A 1 81 ? -16.398 17.503 4.944 1.00 78.94 81 SER A C 1
ATOM 618 O O . SER A 1 81 ? -15.354 16.873 5.145 1.00 78.94 81 SER A O 1
ATOM 620 N N . PRO A 1 82 ? -16.554 18.257 3.840 1.00 81.50 82 PRO A N 1
ATOM 621 C CA . PRO A 1 82 ? -15.513 18.378 2.814 1.00 81.50 82 PRO A CA 1
ATOM 622 C C . PRO A 1 82 ? -14.144 18.774 3.388 1.00 81.50 82 PRO A C 1
ATOM 624 O O . PRO A 1 82 ? -13.133 18.157 3.065 1.00 81.50 82 PRO A O 1
ATOM 627 N N . VAL A 1 83 ? -14.128 19.724 4.329 1.00 82.56 83 VAL A N 1
ATOM 628 C CA . VAL A 1 83 ? -12.912 20.163 5.035 1.00 82.56 83 VAL A CA 1
ATOM 629 C C . VAL A 1 83 ? -12.319 19.038 5.889 1.00 82.56 83 VAL A C 1
ATOM 631 O O . VAL A 1 83 ? -11.115 18.799 5.856 1.00 82.56 83 VAL A O 1
ATOM 634 N N . GLY A 1 84 ? -13.157 18.291 6.617 1.00 80.75 84 GLY A N 1
ATOM 635 C CA . GLY A 1 84 ? -12.704 17.153 7.419 1.00 80.75 84 GLY A CA 1
ATOM 636 C C . GLY A 1 84 ? -12.114 16.022 6.572 1.00 80.75 84 GLY A C 1
ATOM 637 O O . GLY A 1 84 ? -11.121 15.415 6.972 1.00 80.75 84 GLY A O 1
ATOM 638 N N . LYS A 1 85 ? -12.679 15.768 5.383 1.00 81.38 85 LYS A N 1
ATOM 639 C CA . LYS A 1 85 ? -12.120 14.821 4.404 1.00 81.38 85 LYS A CA 1
ATOM 640 C C . LYS A 1 85 ? -10.760 15.289 3.898 1.00 81.38 85 LYS A C 1
ATOM 642 O O . LYS A 1 85 ? -9.833 14.489 3.888 1.00 81.38 85 LYS A O 1
ATOM 647 N N . ALA A 1 86 ? -10.634 16.564 3.530 1.00 85.19 86 ALA A N 1
ATOM 648 C CA . ALA A 1 86 ? -9.389 17.127 3.014 1.00 85.19 86 ALA A CA 1
ATOM 649 C C . ALA A 1 86 ? -8.239 17.027 4.028 1.00 85.19 86 ALA A C 1
ATOM 651 O O . ALA A 1 86 ? -7.161 16.552 3.686 1.00 85.19 86 ALA A O 1
ATOM 652 N N . ILE A 1 87 ? -8.479 17.388 5.293 1.00 86.62 87 ILE A N 1
ATOM 653 C CA . ILE A 1 87 ? -7.457 17.298 6.349 1.00 86.62 87 ILE A CA 1
ATOM 654 C C . ILE A 1 87 ? -7.007 15.847 6.560 1.00 86.62 87 ILE A C 1
ATOM 656 O O . ILE A 1 87 ? -5.814 15.573 6.638 1.00 86.62 87 ILE A O 1
ATOM 660 N N . ARG A 1 88 ? -7.948 14.899 6.622 1.00 85.94 88 ARG A N 1
ATOM 661 C CA . ARG A 1 88 ? -7.621 13.476 6.806 1.00 85.94 88 ARG A CA 1
ATOM 662 C C . ARG A 1 88 ? -6.886 12.882 5.618 1.00 85.94 88 ARG A C 1
ATOM 664 O O . ARG A 1 88 ? -5.960 12.107 5.816 1.00 85.94 88 ARG A O 1
ATOM 671 N N . LEU A 1 89 ? -7.276 13.270 4.409 1.00 88.69 89 LEU A N 1
ATOM 672 C CA . LEU A 1 89 ? -6.574 12.906 3.188 1.00 88.69 89 LEU A CA 1
ATOM 673 C C . LEU A 1 89 ? -5.121 13.403 3.229 1.00 88.69 89 LEU A C 1
ATOM 675 O O . LEU A 1 89 ? -4.213 12.622 2.974 1.00 88.69 89 LEU A O 1
ATOM 679 N N . LEU A 1 90 ? -4.888 14.663 3.614 1.00 88.75 90 LEU A N 1
ATOM 680 C CA . LEU A 1 90 ? -3.536 15.216 3.756 1.00 88.75 90 LEU A CA 1
ATOM 681 C C . LEU A 1 90 ? -2.713 14.470 4.810 1.00 88.75 90 LEU A C 1
ATOM 683 O O . LEU A 1 90 ? -1.569 14.110 4.548 1.00 88.75 90 LEU A O 1
ATOM 687 N N . LEU A 1 91 ? -3.295 14.192 5.979 1.00 87.25 91 LEU A N 1
ATOM 688 C CA . LEU A 1 91 ? -2.639 13.400 7.024 1.00 87.25 91 LEU A CA 1
ATOM 689 C C . LEU A 1 91 ? -2.280 11.998 6.528 1.00 87.25 91 LEU A C 1
ATOM 691 O O . LEU A 1 91 ? -1.184 11.517 6.799 1.00 87.25 91 LEU A O 1
ATOM 695 N N . TRP A 1 92 ? -3.173 11.366 5.766 1.00 88.00 92 TRP A N 1
ATOM 696 C CA . TRP A 1 92 ? -2.924 10.058 5.170 1.00 88.00 92 TRP A CA 1
ATOM 697 C C . TRP A 1 92 ? -1.777 10.113 4.160 1.00 88.00 92 TRP A C 1
ATOM 699 O O . TRP A 1 92 ? -0.863 9.300 4.242 1.00 88.00 92 TRP A O 1
ATOM 709 N N . ILE A 1 93 ? -1.781 11.097 3.252 1.00 89.44 93 ILE A N 1
ATOM 710 C CA . ILE A 1 93 ? -0.705 11.312 2.270 1.00 89.44 93 ILE A CA 1
ATOM 711 C C . ILE A 1 93 ? 0.642 11.486 2.981 1.00 89.44 93 ILE A C 1
ATOM 713 O O . ILE A 1 93 ? 1.624 10.853 2.600 1.00 89.44 93 ILE A O 1
ATOM 717 N N . MET A 1 94 ? 0.691 12.307 4.034 1.00 87.38 94 MET A N 1
ATOM 718 C CA . MET A 1 94 ? 1.914 12.523 4.812 1.00 87.38 94 MET A CA 1
ATOM 719 C C . MET A 1 94 ? 2.371 11.253 5.531 1.00 87.38 94 MET A C 1
ATOM 721 O O . MET A 1 94 ? 3.557 10.938 5.503 1.00 87.38 94 MET A O 1
ATOM 725 N N . ALA A 1 95 ? 1.450 10.503 6.139 1.00 83.56 95 ALA A N 1
ATOM 726 C CA . ALA A 1 95 ? 1.771 9.246 6.808 1.00 83.56 95 ALA A CA 1
ATOM 727 C C . ALA A 1 95 ? 2.296 8.192 5.818 1.00 83.56 95 ALA A C 1
ATOM 729 O O . ALA A 1 95 ? 3.284 7.518 6.101 1.00 83.56 95 ALA A O 1
ATOM 730 N N . TYR A 1 96 ? 1.689 8.098 4.634 1.00 84.62 96 TYR A N 1
ATOM 731 C CA . TYR A 1 96 ? 2.157 7.235 3.553 1.00 84.62 96 TYR A CA 1
ATOM 732 C C . TYR A 1 96 ? 3.543 7.646 3.035 1.00 84.62 96 TYR A C 1
ATOM 734 O O . TYR A 1 96 ? 4.388 6.786 2.805 1.00 84.62 96 TYR A O 1
ATOM 742 N N . GLN A 1 97 ? 3.825 8.943 2.900 1.00 84.94 97 GLN A N 1
ATOM 743 C CA . GLN A 1 97 ? 5.155 9.402 2.488 1.00 84.94 97 GLN A CA 1
ATOM 744 C C . GLN A 1 97 ? 6.223 9.180 3.554 1.00 84.94 97 GLN A C 1
ATOM 746 O O . GLN A 1 97 ? 7.327 8.752 3.228 1.00 84.94 97 GLN A O 1
ATOM 751 N N . ALA A 1 98 ? 5.902 9.430 4.824 1.00 83.25 98 ALA A N 1
ATOM 752 C CA . ALA A 1 98 ? 6.800 9.117 5.930 1.00 83.25 98 ALA A CA 1
ATOM 753 C C . ALA A 1 98 ? 7.146 7.624 5.935 1.00 83.25 98 ALA A C 1
ATOM 755 O O . ALA A 1 98 ? 8.300 7.251 6.131 1.00 83.25 98 ALA A O 1
ATOM 756 N N . LEU A 1 99 ? 6.160 6.777 5.642 1.00 79.62 99 LEU A N 1
ATOM 757 C CA . LEU A 1 99 ? 6.373 5.352 5.496 1.00 79.62 99 LEU A CA 1
ATOM 758 C C . LEU A 1 99 ? 7.309 5.011 4.333 1.00 79.62 99 LEU A C 1
ATOM 760 O O . LEU A 1 99 ? 8.283 4.295 4.541 1.00 79.62 99 LEU A O 1
ATOM 764 N N . GLN A 1 100 ? 7.013 5.491 3.124 1.00 80.12 100 GLN A N 1
ATOM 765 C CA . GLN A 1 100 ? 7.853 5.232 1.950 1.00 80.12 100 GLN A CA 1
ATOM 766 C C . GLN A 1 100 ? 9.297 5.689 2.203 1.00 80.12 100 GLN A C 1
ATOM 768 O O . GLN A 1 100 ? 10.247 4.985 1.866 1.00 80.12 100 GLN A O 1
ATOM 773 N N . GLY A 1 101 ? 9.465 6.827 2.883 1.00 80.56 101 GLY A N 1
ATOM 774 C CA . GLY A 1 101 ? 10.764 7.317 3.333 1.00 80.56 101 GLY A CA 1
ATOM 775 C C . GLY A 1 101 ? 11.464 6.375 4.316 1.00 80.56 101 GLY A C 1
ATOM 776 O O . GLY A 1 101 ? 12.657 6.134 4.163 1.00 80.56 101 GLY A O 1
ATOM 777 N N . LEU A 1 102 ? 10.747 5.806 5.291 1.00 78.94 102 LEU A N 1
ATOM 778 C CA . LEU A 1 102 ? 11.303 4.827 6.235 1.00 78.94 102 LEU A CA 1
ATOM 779 C C . LEU A 1 102 ? 11.711 3.520 5.543 1.00 78.94 102 LEU A C 1
ATOM 781 O O . LEU A 1 102 ? 12.784 2.986 5.829 1.00 78.94 102 LEU A O 1
ATOM 785 N N . GLU A 1 103 ? 10.892 3.018 4.617 1.00 77.38 103 GLU A N 1
ATOM 786 C CA . GLU A 1 103 ? 11.209 1.819 3.834 1.00 77.38 103 GLU A CA 1
ATOM 787 C C . GLU A 1 103 ? 12.459 2.046 2.972 1.00 77.38 103 GLU A C 1
ATOM 789 O O . GLU A 1 103 ? 13.398 1.245 3.017 1.00 77.38 103 GLU A O 1
ATOM 794 N N . LEU A 1 104 ? 12.532 3.181 2.271 1.00 80.38 104 LEU A N 1
ATOM 795 C CA . LEU A 1 104 ? 13.695 3.561 1.471 1.00 80.38 104 LEU A CA 1
ATOM 796 C C . LEU A 1 104 ? 14.947 3.766 2.332 1.00 80.38 104 LEU A C 1
ATOM 798 O O . LEU A 1 104 ? 16.020 3.271 1.994 1.00 80.38 104 LEU A O 1
ATOM 802 N N . PHE A 1 105 ? 14.818 4.458 3.463 1.00 79.88 105 PHE A N 1
ATOM 803 C CA . PHE A 1 105 ? 15.921 4.676 4.396 1.00 79.88 105 PHE A CA 1
ATOM 804 C C . PHE A 1 105 ? 16.486 3.350 4.912 1.00 79.88 105 PHE A C 1
ATOM 806 O O . PHE A 1 105 ? 17.702 3.173 4.925 1.00 79.88 105 PHE A O 1
ATOM 813 N N . SER A 1 106 ? 15.621 2.392 5.269 1.00 78.12 106 SER A N 1
ATOM 814 C CA . SER A 1 106 ? 16.062 1.060 5.699 1.00 78.12 106 SER A CA 1
ATOM 815 C C . SER A 1 106 ? 16.814 0.316 4.590 1.00 78.12 106 SER A C 1
ATOM 817 O O . SER A 1 106 ? 17.823 -0.325 4.868 1.00 78.12 106 SER A O 1
ATOM 819 N N . ALA A 1 107 ? 16.393 0.473 3.328 1.00 79.31 107 ALA A N 1
ATOM 820 C CA . ALA A 1 107 ? 17.100 -0.062 2.166 1.00 79.31 107 ALA A CA 1
ATOM 821 C C . ALA A 1 107 ? 18.538 0.457 2.091 1.00 79.31 107 ALA A C 1
ATOM 823 O O . ALA A 1 107 ? 19.487 -0.316 1.990 1.00 79.31 107 ALA A O 1
ATOM 824 N N . LEU A 1 108 ? 18.675 1.784 2.147 1.00 82.38 108 LEU A N 1
ATOM 825 C CA . LEU A 1 108 ? 19.942 2.485 1.973 1.00 82.38 108 LEU A CA 1
ATOM 826 C C . LEU A 1 108 ? 20.895 2.190 3.128 1.00 82.38 108 LEU A C 1
ATOM 828 O O . LEU A 1 108 ? 22.052 1.849 2.900 1.00 82.38 108 LEU A O 1
ATOM 832 N N . LEU A 1 109 ? 20.396 2.271 4.363 1.00 83.50 109 LEU A N 1
ATOM 833 C CA . LEU A 1 109 ? 21.182 1.997 5.561 1.00 83.50 109 LEU A CA 1
ATOM 834 C C . LEU A 1 109 ? 21.736 0.569 5.546 1.00 83.50 109 LEU A C 1
ATOM 836 O O . LEU A 1 109 ? 22.924 0.371 5.785 1.00 83.50 109 LEU A O 1
ATOM 840 N N . LEU A 1 110 ? 20.889 -0.422 5.255 1.00 83.06 110 LEU A N 1
ATOM 841 C CA . LEU A 1 110 ? 21.305 -1.824 5.212 1.00 83.06 110 LEU A CA 1
ATOM 842 C C . LEU A 1 110 ? 22.212 -2.113 4.011 1.00 83.06 110 LEU A C 1
ATOM 844 O O . LEU A 1 110 ? 23.119 -2.930 4.131 1.00 83.06 110 LEU A O 1
ATOM 848 N N . GLY A 1 111 ? 21.996 -1.436 2.879 1.00 80.69 111 GLY A N 1
ATOM 849 C CA . GLY A 1 111 ? 22.849 -1.554 1.698 1.00 80.69 111 GLY A CA 1
ATOM 850 C C . GLY A 1 111 ? 24.279 -1.100 1.974 1.00 80.69 111 GLY A C 1
ATOM 851 O O . GLY A 1 111 ? 25.216 -1.808 1.623 1.00 80.69 111 GLY A O 1
ATOM 852 N N . ILE A 1 112 ? 24.438 0.026 2.676 1.00 85.12 112 ILE A N 1
ATOM 853 C CA . ILE A 1 112 ? 25.746 0.518 3.132 1.00 85.12 112 ILE A CA 1
ATOM 854 C C . ILE A 1 112 ? 26.338 -0.427 4.188 1.00 85.12 112 ILE A C 1
ATOM 856 O O . ILE A 1 112 ? 27.515 -0.764 4.139 1.00 85.12 112 ILE A O 1
ATOM 860 N N . LEU A 1 113 ? 25.527 -0.886 5.146 1.00 84.69 113 LEU A N 1
ATOM 861 C CA . LEU A 1 113 ? 25.999 -1.732 6.246 1.00 84.69 113 LEU A CA 1
ATOM 862 C C . LEU A 1 113 ? 26.533 -3.093 5.773 1.00 84.69 113 LEU A C 1
ATOM 864 O O . LEU A 1 113 ? 27.467 -3.628 6.369 1.00 84.69 113 LEU A O 1
ATOM 868 N N . PHE A 1 114 ? 25.928 -3.664 4.732 1.00 84.56 114 PHE A N 1
ATOM 869 C CA . PHE A 1 114 ? 26.299 -4.969 4.183 1.00 84.56 114 PHE A CA 1
ATOM 870 C C . PHE A 1 114 ? 27.121 -4.876 2.894 1.00 84.56 114 PHE A C 1
ATOM 872 O O . PHE A 1 114 ? 27.289 -5.889 2.213 1.00 84.56 114 PHE A O 1
ATOM 879 N N . GLU A 1 115 ? 27.642 -3.695 2.561 1.00 83.88 115 GLU A N 1
ATOM 880 C CA . GLU A 1 115 ? 28.454 -3.480 1.368 1.00 83.88 115 GLU A CA 1
ATOM 881 C C . GLU A 1 115 ? 29.623 -4.483 1.298 1.00 83.88 115 GLU A C 1
ATOM 883 O O . GLU A 1 115 ? 30.311 -4.753 2.285 1.00 83.88 115 GLU A O 1
ATOM 888 N N . GLY A 1 116 ? 29.821 -5.092 0.125 1.00 78.00 116 GLY A N 1
ATOM 889 C CA . GLY A 1 116 ? 30.887 -6.073 -0.112 1.00 78.00 116 GLY A CA 1
ATOM 890 C C . GLY A 1 116 ? 30.578 -7.523 0.288 1.00 78.00 116 GLY A C 1
ATOM 891 O O . GLY A 1 116 ? 31.424 -8.391 0.075 1.00 78.00 116 GLY A O 1
ATOM 892 N N . GLN A 1 117 ? 29.390 -7.837 0.820 1.00 83.31 117 GLN A N 1
ATOM 893 C CA . GLN A 1 117 ? 28.992 -9.232 1.064 1.00 83.31 117 GLN A CA 1
ATOM 894 C C . GLN A 1 117 ? 28.400 -9.912 -0.181 1.00 83.31 117 GLN A C 1
ATOM 896 O O . GLN A 1 117 ? 27.734 -9.294 -0.998 1.00 83.31 117 GLN A O 1
ATOM 901 N N . THR A 1 118 ? 28.558 -11.229 -0.316 1.00 74.38 118 THR A N 1
ATOM 902 C CA . THR A 1 118 ? 28.051 -11.993 -1.476 1.00 74.38 118 THR A CA 1
ATOM 903 C C . THR A 1 118 ? 26.522 -12.085 -1.565 1.00 74.38 118 THR A C 1
ATOM 905 O O . THR A 1 118 ? 26.007 -12.480 -2.604 1.00 74.38 118 THR A O 1
ATOM 908 N N . ASN A 1 119 ? 25.789 -11.695 -0.515 1.00 78.81 119 ASN A N 1
ATOM 909 C CA . ASN A 1 119 ? 24.324 -11.769 -0.441 1.00 78.81 119 ASN A CA 1
ATOM 910 C C . ASN A 1 119 ? 23.666 -10.441 -0.011 1.00 78.81 119 ASN A C 1
ATOM 912 O O . ASN A 1 119 ? 22.604 -10.472 0.617 1.00 78.81 119 ASN A O 1
ATOM 916 N N . VAL A 1 120 ? 24.277 -9.283 -0.316 1.00 79.25 120 VAL A N 1
ATOM 917 C CA . VAL A 1 120 ? 23.770 -7.958 0.113 1.00 79.25 120 VAL A CA 1
ATOM 918 C C . VAL A 1 120 ? 22.284 -7.794 -0.200 1.00 79.25 120 VAL A C 1
ATOM 920 O O . VAL A 1 120 ? 21.504 -7.501 0.698 1.00 79.25 120 VAL A O 1
ATOM 923 N N . ASP A 1 121 ? 21.862 -8.074 -1.435 1.00 76.94 121 ASP A N 1
ATOM 924 C CA . ASP A 1 121 ? 20.474 -7.874 -1.871 1.00 76.94 121 ASP A CA 1
ATOM 925 C C . ASP A 1 121 ? 19.460 -8.678 -1.046 1.00 76.94 121 ASP A C 1
ATOM 927 O O . ASP A 1 121 ? 18.365 -8.199 -0.742 1.00 76.94 121 ASP A O 1
ATOM 931 N N . VAL A 1 122 ? 19.821 -9.903 -0.655 1.00 78.44 122 VAL A N 1
ATOM 932 C CA . VAL A 1 122 ? 18.966 -10.769 0.167 1.00 78.44 122 VAL A CA 1
ATOM 933 C C . VAL A 1 122 ? 18.911 -10.252 1.602 1.00 78.44 122 VAL A C 1
ATOM 935 O O . VAL A 1 122 ? 17.830 -10.197 2.187 1.00 78.44 122 VAL A O 1
ATOM 938 N N . LEU A 1 123 ? 20.051 -9.833 2.157 1.00 78.00 123 LEU A N 1
ATOM 939 C CA . LEU A 1 123 ? 20.145 -9.284 3.512 1.00 78.00 123 LEU A CA 1
ATOM 940 C C . LEU A 1 123 ? 19.401 -7.950 3.640 1.00 78.00 123 LEU A C 1
ATOM 942 O O . LEU A 1 123 ? 18.673 -7.748 4.611 1.00 78.00 123 LEU A O 1
ATOM 946 N N . VAL A 1 124 ? 19.515 -7.075 2.639 1.00 82.62 124 VAL A N 1
ATOM 947 C CA . VAL A 1 124 ? 18.787 -5.802 2.569 1.00 82.62 124 VAL A CA 1
ATOM 948 C C . VAL A 1 124 ? 17.288 -6.058 2.505 1.00 82.62 124 VAL A C 1
ATOM 950 O O . VAL A 1 124 ? 16.550 -5.507 3.317 1.00 82.62 124 VAL A O 1
ATOM 953 N N . LYS A 1 125 ? 16.825 -6.947 1.617 1.00 80.50 125 LYS A N 1
ATOM 954 C CA . LYS A 1 125 ? 15.400 -7.299 1.521 1.00 80.50 125 LYS A CA 1
ATOM 955 C C . LYS A 1 125 ? 14.877 -7.920 2.815 1.00 80.50 125 LYS A C 1
ATOM 957 O O . LYS A 1 125 ? 13.820 -7.523 3.293 1.00 80.50 125 LYS A O 1
ATOM 962 N N . ALA A 1 126 ? 15.609 -8.856 3.419 1.00 79.25 126 ALA A N 1
ATOM 963 C CA . ALA A 1 126 ? 15.215 -9.470 4.687 1.00 79.25 126 ALA A CA 1
ATOM 964 C C . ALA A 1 126 ? 15.142 -8.437 5.825 1.00 79.25 126 ALA A C 1
ATOM 966 O O . ALA A 1 126 ? 14.172 -8.416 6.584 1.00 79.25 126 ALA A O 1
ATOM 967 N N . GLY A 1 127 ? 16.127 -7.541 5.914 1.00 79.00 127 GLY A N 1
ATOM 968 C CA . GLY A 1 127 ? 16.139 -6.464 6.897 1.00 79.00 127 GLY A CA 1
ATOM 969 C C . GLY A 1 127 ? 15.021 -5.442 6.675 1.00 79.00 127 GLY A C 1
ATOM 970 O O . GLY A 1 127 ? 14.366 -5.053 7.637 1.00 79.00 127 GLY A O 1
ATOM 971 N N . GLN A 1 128 ? 14.708 -5.085 5.427 1.00 81.38 128 GLN A N 1
ATOM 972 C CA . GLN A 1 128 ? 13.535 -4.267 5.099 1.00 81.38 128 GLN A CA 1
ATOM 973 C C . GLN A 1 128 ? 12.239 -4.913 5.593 1.00 81.38 128 GLN A C 1
ATOM 975 O O . GLN A 1 128 ? 11.429 -4.240 6.222 1.00 81.38 128 GLN A O 1
ATOM 980 N N . GLN A 1 129 ? 12.050 -6.219 5.369 1.00 80.69 129 GLN A N 1
ATOM 981 C CA . GLN A 1 129 ? 10.865 -6.930 5.865 1.00 80.69 129 GLN A CA 1
ATOM 982 C C . GLN A 1 129 ? 10.797 -6.915 7.402 1.00 80.69 129 GLN A C 1
ATOM 984 O O . GLN A 1 129 ? 9.723 -6.725 7.969 1.00 80.69 129 GLN A O 1
ATOM 989 N N . LEU A 1 130 ? 11.933 -7.043 8.099 1.00 78.19 130 LEU A N 1
ATOM 990 C CA . LEU A 1 130 ? 11.988 -6.901 9.561 1.00 78.19 130 LEU A CA 1
ATOM 991 C C . LEU A 1 130 ? 11.577 -5.491 10.013 1.00 78.19 130 LEU A C 1
ATOM 993 O O . LEU A 1 130 ? 10.770 -5.356 10.935 1.00 78.19 130 LEU A O 1
ATOM 997 N N . PHE A 1 131 ? 12.059 -4.444 9.337 1.00 77.12 131 PHE A N 1
ATOM 998 C CA . PHE A 1 131 ? 11.626 -3.066 9.587 1.00 77.12 131 PHE A CA 1
ATOM 999 C C . PHE A 1 131 ? 10.130 -2.879 9.315 1.00 77.12 131 PHE A C 1
ATOM 1001 O O . PHE A 1 131 ? 9.443 -2.257 10.121 1.00 77.12 131 PHE A O 1
ATOM 1008 N N . GLN A 1 132 ? 9.591 -3.470 8.249 1.00 76.94 132 GLN A N 1
ATOM 1009 C CA . GLN A 1 132 ? 8.159 -3.437 7.943 1.00 76.94 132 GLN A CA 1
ATOM 1010 C C . GLN A 1 132 ? 7.307 -4.129 9.018 1.00 76.94 132 GLN A C 1
ATOM 1012 O O . GLN A 1 132 ? 6.220 -3.642 9.326 1.00 76.94 132 GLN A O 1
ATOM 1017 N N . ILE A 1 133 ? 7.792 -5.203 9.654 1.00 77.81 133 ILE A N 1
ATOM 1018 C CA . ILE A 1 133 ? 7.108 -5.834 10.800 1.00 77.81 133 ILE A CA 1
ATOM 1019 C C . ILE A 1 133 ? 7.081 -4.887 12.005 1.00 77.81 133 ILE A C 1
ATOM 1021 O O . ILE A 1 133 ? 6.031 -4.721 12.627 1.00 77.81 133 ILE A O 1
ATOM 1025 N N . LEU A 1 134 ? 8.216 -4.255 12.322 1.00 72.94 134 LEU A N 1
ATOM 1026 C CA . LEU A 1 134 ? 8.347 -3.335 13.460 1.00 72.94 134 LEU A CA 1
ATOM 1027 C C . LEU A 1 134 ? 7.506 -2.067 13.269 1.00 72.94 134 LEU A C 1
ATOM 1029 O O . LEU A 1 134 ? 6.823 -1.615 14.189 1.00 72.94 134 LEU A O 1
ATOM 1033 N N . ILE A 1 135 ? 7.514 -1.521 12.054 1.00 69.44 135 ILE A N 1
ATOM 1034 C CA . ILE A 1 135 ? 6.727 -0.347 11.681 1.00 69.44 135 ILE A CA 1
ATOM 1035 C C . ILE A 1 135 ? 5.256 -0.735 11.492 1.00 69.44 135 ILE A C 1
ATOM 1037 O O . ILE A 1 135 ? 4.392 0.104 11.697 1.00 69.44 135 ILE A O 1
ATOM 1041 N N . GLY A 1 136 ? 4.930 -2.000 11.215 1.00 64.00 136 GLY A N 1
ATOM 1042 C CA . GLY A 1 136 ? 3.572 -2.538 11.068 1.00 64.00 136 GLY A CA 1
ATOM 1043 C C . GLY A 1 136 ? 2.578 -2.126 12.163 1.00 64.00 136 GLY A C 1
ATOM 1044 O O . GLY A 1 136 ? 1.400 -1.906 11.887 1.00 64.00 136 GLY A O 1
ATOM 1045 N N . CYS A 1 137 ? 3.054 -1.928 13.394 1.00 63.66 137 CYS A N 1
ATOM 1046 C CA . CYS A 1 137 ? 2.273 -1.365 14.498 1.00 63.66 137 CYS A CA 1
ATOM 1047 C C . CYS A 1 137 ? 1.847 0.098 14.249 1.00 63.66 137 CYS A C 1
ATOM 1049 O O . CYS A 1 137 ? 0.711 0.468 14.542 1.00 63.66 137 CYS A O 1
ATOM 1051 N N . PHE A 1 138 ? 2.727 0.927 13.675 1.00 69.00 138 PHE A N 1
ATOM 1052 C CA . PHE A 1 138 ? 2.434 2.309 13.272 1.00 69.00 138 PHE A CA 1
ATOM 1053 C C . PHE A 1 138 ? 1.379 2.373 12.165 1.00 69.00 138 PHE A C 1
ATOM 1055 O O . PHE A 1 138 ? 0.605 3.328 12.108 1.00 69.00 138 PHE A O 1
ATOM 1062 N N . PHE A 1 139 ? 1.282 1.348 11.317 1.00 70.44 139 PHE A N 1
ATOM 1063 C CA . PHE A 1 139 ? 0.304 1.318 10.229 1.00 70.44 139 PHE A CA 1
ATOM 1064 C C . PHE A 1 139 ? -1.143 1.185 10.688 1.00 70.44 139 PHE A C 1
ATOM 1066 O O . PHE A 1 139 ? -2.047 1.534 9.930 1.00 70.44 139 PHE A O 1
ATOM 1073 N N . LEU A 1 140 ? -1.386 0.766 11.933 1.00 70.88 140 LEU A N 1
ATOM 1074 C CA . LEU A 1 140 ? -2.721 0.822 12.529 1.00 70.88 140 LEU A CA 1
ATOM 1075 C C . LEU A 1 140 ? -3.254 2.259 12.648 1.00 70.88 140 LEU A C 1
ATOM 1077 O O . LEU A 1 140 ? -4.465 2.454 12.743 1.00 70.88 140 LEU A O 1
ATOM 1081 N N . MET A 1 141 ? -2.385 3.272 12.545 1.00 74.88 141 MET A N 1
ATOM 1082 C CA . MET A 1 141 ? -2.799 4.671 12.450 1.00 74.88 141 MET A CA 1
ATOM 1083 C C . MET A 1 141 ? -3.399 5.036 11.085 1.00 74.88 141 MET A C 1
ATOM 1085 O O . MET A 1 141 ? -4.239 5.931 11.023 1.00 74.88 141 MET A O 1
ATOM 1089 N N . LEU A 1 142 ? -3.034 4.351 9.990 1.00 78.94 142 LEU A N 1
ATOM 1090 C CA . LEU A 1 142 ? -3.560 4.683 8.657 1.00 78.94 142 LEU A CA 1
ATOM 1091 C C . LEU A 1 142 ? -5.083 4.473 8.576 1.00 78.94 142 LEU A C 1
ATOM 1093 O O . LEU A 1 142 ? -5.790 5.413 8.196 1.00 78.94 142 LEU A O 1
ATOM 1097 N N . PRO A 1 143 ? -5.633 3.313 8.998 1.00 77.75 143 PRO A N 1
ATOM 1098 C CA . PRO A 1 143 ? -7.073 3.172 9.172 1.00 77.75 143 PRO A CA 1
ATOM 1099 C C . PRO A 1 143 ? -7.677 4.143 10.164 1.00 77.75 143 PRO A C 1
ATOM 1101 O O . PRO A 1 143 ? -8.769 4.634 9.911 1.00 77.75 143 PRO A O 1
ATOM 1104 N N . HIS A 1 144 ? -6.992 4.461 11.259 1.00 78.81 144 HIS A N 1
ATOM 1105 C CA . HIS A 1 144 ? -7.509 5.428 12.217 1.00 78.81 144 HIS A CA 1
ATOM 1106 C C . HIS A 1 144 ? -7.743 6.805 11.572 1.00 78.81 144 HIS A C 1
ATOM 1108 O O . HIS A 1 144 ? -8.802 7.405 11.753 1.00 78.81 144 HIS A O 1
ATOM 1114 N N . PHE A 1 145 ? -6.814 7.289 10.745 1.00 79.19 145 PHE A N 1
ATOM 1115 C CA . PHE A 1 145 ? -6.987 8.554 10.025 1.00 79.19 145 PHE A CA 1
ATOM 1116 C C . PHE A 1 145 ? -8.042 8.465 8.916 1.00 79.19 145 PHE A C 1
ATOM 1118 O O . PHE A 1 145 ? -8.830 9.399 8.733 1.00 79.19 145 PHE A O 1
ATOM 1125 N N . ALA A 1 146 ? -8.080 7.345 8.187 1.00 80.06 146 ALA A N 1
ATOM 1126 C CA . ALA A 1 146 ? -8.991 7.155 7.061 1.00 80.06 146 ALA A CA 1
ATOM 1127 C C . ALA A 1 146 ? -10.443 6.871 7.486 1.00 80.06 146 ALA A C 1
ATOM 1129 O O . ALA A 1 146 ? -11.371 7.378 6.850 1.00 80.06 146 ALA A O 1
ATOM 1130 N N . LEU A 1 147 ? -10.637 6.089 8.550 1.00 78.50 147 LEU A N 1
ATOM 1131 C CA . LEU A 1 147 ? -11.906 5.488 8.989 1.00 78.50 147 LEU A CA 1
ATOM 1132 C C . LEU A 1 147 ? -12.347 5.931 10.395 1.00 78.50 147 LEU A C 1
ATOM 1134 O O . LEU A 1 147 ? -13.487 5.703 10.770 1.00 78.50 147 LEU A O 1
ATOM 1138 N N . GLY A 1 148 ? -11.478 6.530 11.214 1.00 72.81 148 GLY A N 1
ATOM 1139 C CA . GLY A 1 148 ? -11.819 6.836 12.609 1.00 72.81 148 GLY A CA 1
ATOM 1140 C C . GLY A 1 148 ? -12.914 7.899 12.747 1.00 72.81 148 GLY A C 1
ATOM 1141 O O . GLY A 1 148 ? -13.010 8.827 11.941 1.00 72.81 148 GLY A O 1
ATOM 1142 N N . THR A 1 149 ? -13.736 7.843 13.790 1.00 68.19 149 THR A N 1
ATOM 1143 C CA . THR A 1 149 ? -14.704 8.919 14.105 1.00 68.19 149 THR A CA 1
ATOM 1144 C C . THR A 1 149 ? -14.089 9.976 15.031 1.00 68.19 149 THR A C 1
ATOM 1146 O O . THR A 1 149 ? -13.044 9.745 15.628 1.00 68.19 149 THR A O 1
ATOM 1149 N N . LYS A 1 150 ? -14.716 11.158 15.179 1.00 60.81 150 LYS A N 1
ATOM 1150 C CA . LYS A 1 150 ? -14.245 12.195 16.130 1.00 60.81 150 LYS A CA 1
ATOM 1151 C C . LYS A 1 150 ? -14.165 11.686 17.579 1.00 60.81 150 LYS A C 1
ATOM 1153 O O . LYS A 1 150 ? -13.328 12.162 18.336 1.00 60.81 150 LYS A O 1
ATOM 1158 N N . GLU A 1 151 ? -15.015 10.735 17.953 1.00 58.84 151 GLU A N 1
ATOM 1159 C CA . GLU A 1 151 ? -15.057 10.149 19.300 1.00 58.84 151 GLU A CA 1
ATOM 1160 C C . GLU A 1 151 ? -13.909 9.161 19.547 1.00 58.84 151 GLU A C 1
ATOM 1162 O O . GLU A 1 151 ? -13.435 9.021 20.671 1.00 58.84 151 GLU A O 1
ATOM 1167 N N . GLU A 1 152 ? -13.400 8.533 18.486 1.00 60.28 152 GLU A N 1
ATOM 1168 C CA . GLU A 1 152 ? -12.262 7.608 18.536 1.00 60.28 152 GLU A CA 1
ATOM 1169 C C . GLU A 1 152 ? -10.908 8.314 18.637 1.00 60.28 152 GLU A C 1
ATOM 1171 O O . GLU A 1 152 ? -9.904 7.658 18.889 1.00 60.28 152 GLU A O 1
ATOM 1176 N N . VAL A 1 153 ? -10.876 9.644 18.497 1.00 53.03 153 VAL A N 1
ATOM 1177 C CA . VAL A 1 153 ? -9.665 10.481 18.602 1.00 53.03 153 VAL A CA 1
ATOM 1178 C C . VAL A 1 153 ? -9.153 10.591 20.052 1.00 53.03 153 VAL A C 1
ATOM 1180 O O . VAL A 1 153 ? -8.064 11.111 20.287 1.00 53.03 153 VAL A O 1
ATOM 1183 N N . A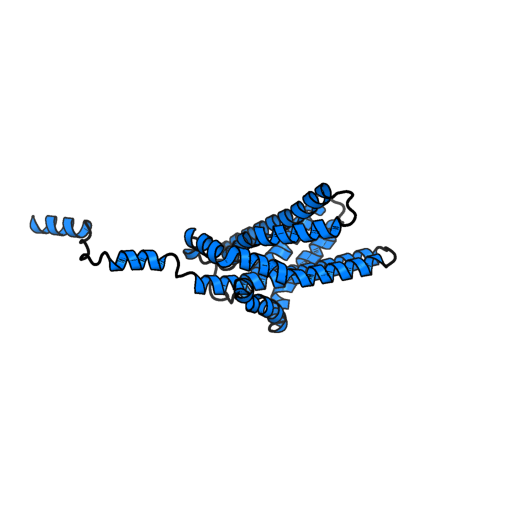RG A 1 154 ? -9.888 10.092 21.061 1.00 54.47 154 ARG A N 1
ATOM 1184 C CA . ARG A 1 154 ? -9.361 9.996 22.436 1.00 54.47 154 ARG A CA 1
ATOM 1185 C C . ARG A 1 154 ? -8.269 8.918 22.502 1.00 54.47 154 ARG A C 1
ATOM 1187 O O . ARG A 1 154 ? -8.531 7.739 22.281 1.00 54.47 154 ARG A O 1
ATOM 1194 N N . GLY A 1 155 ? -7.044 9.352 22.807 1.00 55.56 155 GLY A N 1
ATOM 1195 C CA . GLY A 1 155 ? -5.795 8.629 22.528 1.00 55.56 155 GLY A CA 1
ATOM 1196 C C . GLY A 1 155 ? -5.607 7.237 23.144 1.00 55.56 155 GLY A C 1
ATOM 1197 O O . GLY A 1 155 ? -4.785 6.480 22.635 1.00 55.56 155 GLY A O 1
ATOM 1198 N N . THR A 1 156 ? -6.367 6.849 24.171 1.00 61.56 156 THR A N 1
ATOM 1199 C CA . THR A 1 156 ? -6.245 5.522 24.805 1.00 61.56 156 THR A CA 1
ATOM 1200 C C . THR A 1 156 ? -6.695 4.386 23.887 1.00 61.56 156 THR A C 1
ATOM 1202 O O . THR A 1 156 ? -6.045 3.347 23.818 1.00 61.56 156 THR A O 1
ATOM 1205 N N . ARG A 1 157 ? -7.740 4.602 23.080 1.00 67.31 157 ARG A N 1
ATOM 1206 C CA . ARG A 1 157 ? -8.318 3.544 22.236 1.00 67.31 157 ARG A CA 1
ATOM 1207 C C . ARG A 1 157 ? -7.397 3.125 21.085 1.00 67.31 157 ARG A C 1
ATOM 1209 O O . ARG A 1 157 ? -7.339 1.953 20.731 1.00 67.31 157 ARG A O 1
ATOM 1216 N N . LEU A 1 158 ? -6.651 4.073 20.512 1.00 68.81 158 LEU A N 1
ATOM 1217 C CA . LEU A 1 158 ? -5.669 3.790 19.460 1.00 68.81 158 LEU A CA 1
ATOM 1218 C C . LEU A 1 158 ? -4.477 3.002 20.014 1.00 68.81 158 LEU A C 1
ATOM 1220 O O . LEU A 1 158 ? -4.032 2.047 19.385 1.00 68.81 158 LEU A O 1
ATOM 1224 N N . GLN A 1 159 ? -3.992 3.369 21.202 1.00 70.56 159 GLN A N 1
ATOM 1225 C CA . GLN A 1 159 ? -2.910 2.650 21.879 1.00 70.56 159 GLN A CA 1
ATOM 1226 C C . GLN A 1 159 ? -3.317 1.209 22.210 1.00 70.56 159 GLN A C 1
ATOM 1228 O O . GLN A 1 159 ? -2.565 0.282 21.919 1.00 70.56 159 GLN A O 1
ATOM 1233 N N . GLU A 1 160 ? -4.530 1.002 22.726 1.00 71.44 160 GLU A N 1
ATOM 1234 C CA . GLU A 1 160 ? -5.085 -0.332 22.988 1.00 71.44 160 GLU A CA 1
ATOM 1235 C C . GLU A 1 160 ? -5.185 -1.180 21.715 1.00 71.44 160 GLU A C 1
ATOM 1237 O O . GLU A 1 160 ? -4.818 -2.354 21.717 1.00 71.44 160 GLU A O 1
ATOM 1242 N N . MET A 1 161 ? -5.625 -0.592 20.600 1.00 71.56 161 MET A N 1
ATOM 1243 C CA . MET A 1 161 ? -5.680 -1.286 19.310 1.00 71.56 161 MET A CA 1
ATOM 1244 C C . MET A 1 161 ? -4.287 -1.633 18.774 1.00 71.56 161 MET A C 1
ATOM 1246 O O . MET A 1 161 ? -4.093 -2.731 18.250 1.00 71.56 161 MET A O 1
ATOM 1250 N N . VAL A 1 162 ? -3.309 -0.734 18.934 1.00 71.00 162 VAL A N 1
ATOM 1251 C CA . VAL A 1 162 ? -1.906 -0.989 18.575 1.00 71.00 162 VAL A CA 1
ATOM 1252 C C . VAL A 1 162 ? -1.332 -2.134 19.406 1.00 71.00 162 VAL A C 1
ATOM 1254 O O . VAL A 1 162 ? -0.689 -3.019 18.850 1.00 71.00 162 VAL A O 1
ATOM 1257 N N . LEU A 1 163 ? -1.625 -2.186 20.704 1.00 71.38 163 LEU A N 1
ATOM 1258 C CA . LEU A 1 163 ? -1.213 -3.289 21.575 1.00 71.38 163 LEU A CA 1
ATOM 1259 C C . LEU A 1 163 ? -1.918 -4.608 21.213 1.00 71.38 163 LEU A C 1
ATOM 1261 O O . LEU A 1 163 ? -1.283 -5.660 21.180 1.00 71.38 163 LEU A O 1
ATOM 1265 N N . ALA A 1 164 ? -3.211 -4.563 20.881 1.00 71.62 164 ALA A N 1
ATOM 1266 C CA . ALA A 1 164 ? -4.005 -5.746 20.544 1.00 71.62 164 ALA A CA 1
ATOM 1267 C C . ALA A 1 164 ? -3.697 -6.327 19.150 1.00 71.62 164 ALA A C 1
ATOM 1269 O O . ALA A 1 164 ? -3.941 -7.514 18.903 1.00 71.62 164 ALA A O 1
ATOM 1270 N N . GLY A 1 165 ? -3.211 -5.495 18.225 1.00 69.06 165 GLY A N 1
ATOM 1271 C CA . GLY A 1 165 ? -2.970 -5.852 16.827 1.00 69.06 165 GLY A CA 1
ATOM 1272 C C . GLY A 1 165 ? -1.502 -5.898 16.403 1.00 69.06 165 GLY A C 1
ATOM 1273 O O . GLY A 1 165 ? -1.190 -6.637 15.476 1.00 69.06 165 GLY A O 1
ATOM 1274 N N . GLY A 1 166 ? -0.609 -5.178 17.082 1.00 73.00 166 GLY A N 1
ATOM 1275 C CA . GLY A 1 166 ? 0.709 -4.745 16.603 1.00 73.00 166 GLY A CA 1
ATOM 1276 C C . GLY A 1 166 ? 1.482 -5.727 15.718 1.00 73.00 166 GLY A C 1
ATOM 1277 O O . GLY A 1 166 ? 1.441 -5.628 14.493 1.00 73.00 166 GLY A O 1
ATOM 1278 N N . ILE A 1 167 ? 2.183 -6.692 16.321 1.00 71.56 167 ILE A N 1
ATOM 1279 C CA . ILE A 1 167 ? 3.075 -7.610 15.582 1.00 71.56 167 ILE A CA 1
ATOM 1280 C C . ILE A 1 167 ? 2.301 -8.466 14.568 1.00 71.56 167 ILE A C 1
ATOM 1282 O O . ILE A 1 167 ? 2.791 -8.743 13.477 1.00 71.56 167 ILE A O 1
ATOM 1286 N N . ALA A 1 168 ? 1.077 -8.881 14.904 1.00 75.75 168 ALA A N 1
ATOM 1287 C CA . ALA A 1 168 ? 0.250 -9.693 14.014 1.00 75.75 168 ALA A CA 1
ATOM 1288 C C . ALA A 1 168 ? -0.205 -8.908 12.770 1.00 75.75 168 ALA A C 1
ATOM 1290 O O . ALA A 1 168 ? -0.294 -9.479 11.684 1.00 75.75 168 ALA A O 1
ATOM 1291 N N . VAL A 1 169 ? -0.452 -7.604 12.921 1.00 79.31 169 VAL A N 1
ATOM 1292 C CA . VAL A 1 169 ? -0.773 -6.682 11.826 1.00 79.31 169 VAL A CA 1
ATOM 1293 C C . VAL A 1 169 ? 0.457 -6.424 10.964 1.00 79.31 169 VAL A C 1
ATOM 1295 O O . VAL A 1 169 ? 0.367 -6.500 9.742 1.00 79.31 169 VAL A O 1
ATOM 1298 N N . GLY A 1 170 ? 1.619 -6.191 11.581 1.00 80.38 170 GLY A N 1
ATOM 1299 C CA . GLY A 1 170 ? 2.879 -6.029 10.851 1.00 80.38 170 GLY A CA 1
ATOM 1300 C C . GLY A 1 170 ? 3.272 -7.268 10.051 1.00 80.38 170 GLY A C 1
ATOM 1301 O O . GLY A 1 170 ? 3.657 -7.164 8.890 1.00 80.38 170 GLY A O 1
ATOM 1302 N N . LEU A 1 171 ? 3.078 -8.458 10.621 1.00 82.31 171 LEU A N 1
ATOM 1303 C CA . LEU A 1 171 ? 3.268 -9.706 9.890 1.00 82.31 171 LEU A CA 1
ATOM 1304 C C . LEU A 1 171 ? 2.273 -9.841 8.728 1.00 82.31 171 LEU A C 1
ATOM 1306 O O . LEU A 1 171 ? 2.656 -10.266 7.643 1.00 82.31 171 LEU A O 1
ATOM 1310 N N . GLY A 1 172 ? 1.007 -9.469 8.928 1.00 83.50 172 GLY A N 1
ATOM 1311 C CA . GLY A 1 172 ? 0.012 -9.486 7.858 1.00 83.50 172 GLY A CA 1
ATOM 1312 C C . GLY A 1 172 ? 0.323 -8.501 6.728 1.00 83.50 172 GLY A C 1
ATOM 1313 O O . GLY A 1 172 ? 0.124 -8.852 5.567 1.00 83.50 172 GLY A O 1
ATOM 1314 N N . TYR A 1 173 ? 0.889 -7.331 7.043 1.00 84.56 173 TYR A N 1
ATOM 1315 C CA . TYR A 1 173 ? 1.397 -6.381 6.050 1.00 84.56 173 TYR A CA 1
ATOM 1316 C C . TYR A 1 173 ? 2.486 -7.022 5.182 1.00 84.56 173 TYR A C 1
ATOM 1318 O O . TYR A 1 173 ? 2.321 -7.092 3.964 1.00 84.56 173 TYR A O 1
ATOM 1326 N N . VAL A 1 174 ? 3.519 -7.603 5.802 1.00 84.75 174 VAL A N 1
ATOM 1327 C CA . VAL A 1 174 ? 4.592 -8.322 5.091 1.00 84.75 174 VAL A CA 1
ATOM 1328 C C . VAL A 1 174 ? 4.041 -9.454 4.224 1.00 84.75 174 VAL A C 1
ATOM 1330 O O . VAL A 1 174 ? 4.366 -9.548 3.041 1.00 84.75 174 VAL A O 1
ATOM 1333 N N . LEU A 1 175 ? 3.147 -10.283 4.767 1.00 86.88 175 LEU A N 1
ATOM 1334 C CA . LEU A 1 175 ? 2.538 -11.387 4.018 1.00 86.88 175 LEU A CA 1
ATOM 1335 C C . LEU A 1 175 ? 1.678 -10.901 2.844 1.00 86.88 175 LEU A C 1
ATOM 1337 O O . LEU A 1 175 ? 1.635 -11.559 1.806 1.00 86.88 175 LEU A O 1
ATOM 1341 N N . SER A 1 176 ? 1.007 -9.756 2.984 1.00 87.31 176 SER A N 1
ATOM 1342 C CA . SER A 1 176 ? 0.237 -9.140 1.899 1.00 87.31 176 SER A CA 1
ATOM 1343 C C . SER A 1 176 ? 1.127 -8.518 0.816 1.00 87.31 176 SER A C 1
ATOM 1345 O O . SER A 1 176 ? 0.730 -8.478 -0.347 1.00 87.31 176 SER A O 1
ATOM 1347 N N . TYR A 1 177 ? 2.336 -8.084 1.184 1.00 85.62 177 TYR A N 1
ATOM 1348 C CA . TYR A 1 177 ? 3.306 -7.442 0.298 1.00 85.62 177 TYR A CA 1
ATOM 1349 C C . TYR A 1 177 ? 4.180 -8.446 -0.474 1.00 85.62 177 TYR A C 1
ATOM 1351 O O . TYR A 1 177 ? 4.534 -8.211 -1.628 1.00 85.62 177 TYR A O 1
ATOM 1359 N N . LEU A 1 178 ? 4.482 -9.599 0.129 1.00 86.69 178 LEU A N 1
ATOM 1360 C CA . LEU A 1 178 ? 5.371 -10.643 -0.399 1.00 86.69 178 LEU A CA 1
ATOM 1361 C C . LEU A 1 178 ? 5.110 -11.043 -1.869 1.00 86.69 178 LEU A C 1
ATOM 1363 O O . LEU A 1 178 ? 6.072 -11.115 -2.637 1.00 86.69 178 LEU A O 1
ATOM 1367 N N . PRO A 1 179 ? 3.852 -11.253 -2.315 1.00 89.69 179 PRO A N 1
ATOM 1368 C CA . PRO A 1 179 ? 3.570 -11.565 -3.717 1.00 89.69 179 PRO A CA 1
ATOM 1369 C C . PRO A 1 179 ? 4.023 -10.465 -4.683 1.00 89.69 179 PRO A C 1
ATOM 1371 O O . PRO A 1 179 ? 4.489 -10.761 -5.780 1.00 89.69 179 PRO A O 1
ATOM 1374 N N . PHE A 1 180 ? 3.925 -9.198 -4.277 1.00 91.19 180 PHE A N 1
ATOM 1375 C CA . PHE A 1 180 ? 4.340 -8.055 -5.090 1.00 91.19 180 PHE A CA 1
ATOM 1376 C C . PHE A 1 180 ? 5.853 -7.911 -5.137 1.00 91.19 180 PHE A C 1
ATOM 1378 O O . PHE A 1 180 ? 6.391 -7.599 -6.193 1.00 91.19 180 PHE A O 1
ATOM 1385 N N . LEU A 1 181 ? 6.545 -8.217 -4.037 1.00 86.50 181 LEU A N 1
ATOM 1386 C CA . LEU A 1 181 ? 8.004 -8.298 -4.025 1.00 86.50 181 LEU A CA 1
ATOM 1387 C C . LEU A 1 181 ? 8.497 -9.391 -4.984 1.00 86.50 181 LEU A C 1
ATOM 1389 O O . LEU A 1 181 ? 9.418 -9.157 -5.763 1.00 86.50 181 LEU A O 1
ATOM 1393 N N . PHE A 1 182 ? 7.852 -10.560 -4.979 1.00 87.75 182 PHE A N 1
ATOM 1394 C CA . PHE A 1 182 ? 8.174 -11.645 -5.907 1.00 87.75 182 PHE A CA 1
ATOM 1395 C C . PHE A 1 182 ? 7.910 -11.256 -7.369 1.00 87.75 182 PHE A C 1
ATOM 1397 O O . PHE A 1 182 ? 8.768 -11.461 -8.224 1.00 87.75 182 PHE A O 1
ATOM 1404 N N . LEU A 1 183 ? 6.759 -10.638 -7.657 1.00 90.44 183 LEU A N 1
ATOM 1405 C CA . LEU A 1 183 ? 6.438 -10.132 -8.995 1.00 90.44 183 LEU A CA 1
ATOM 1406 C C . LEU A 1 183 ? 7.420 -9.051 -9.459 1.00 90.44 183 LEU A C 1
ATOM 1408 O O . LEU A 1 183 ? 7.834 -9.073 -10.616 1.00 90.44 183 LEU A O 1
ATOM 1412 N N . ALA A 1 184 ? 7.809 -8.131 -8.573 1.00 88.44 184 ALA A N 1
ATOM 1413 C CA . ALA A 1 184 ? 8.792 -7.095 -8.872 1.00 88.44 184 ALA A CA 1
ATOM 1414 C C . ALA A 1 184 ? 10.154 -7.707 -9.208 1.00 88.44 184 ALA A C 1
ATOM 1416 O O . ALA A 1 184 ? 10.801 -7.274 -10.157 1.00 88.44 184 ALA A O 1
ATOM 1417 N N . GLU A 1 185 ? 10.567 -8.746 -8.483 1.00 87.06 185 GLU A N 1
ATOM 1418 C CA . GLU A 1 185 ? 11.831 -9.433 -8.737 1.00 87.06 185 GLU A CA 1
ATOM 1419 C C . GLU A 1 185 ? 11.818 -10.202 -10.062 1.00 87.06 185 GLU A C 1
ATOM 1421 O O . GLU A 1 185 ? 12.766 -10.096 -10.843 1.00 87.06 185 GLU A O 1
ATOM 1426 N N . ILE A 1 186 ? 10.726 -10.915 -10.360 1.00 88.44 186 ILE A N 1
ATOM 1427 C CA . ILE A 1 186 ? 10.544 -11.572 -11.661 1.00 88.44 186 ILE A CA 1
ATOM 1428 C C . ILE A 1 186 ? 10.596 -10.534 -12.777 1.00 88.44 186 ILE A C 1
ATOM 1430 O O . ILE A 1 186 ? 11.360 -10.707 -13.723 1.00 88.44 186 ILE A O 1
ATOM 1434 N N . ALA A 1 187 ? 9.835 -9.444 -12.660 1.00 88.00 187 ALA A N 1
ATOM 1435 C CA . ALA A 1 187 ? 9.822 -8.386 -13.661 1.00 88.00 187 ALA A CA 1
ATOM 1436 C C . ALA A 1 187 ? 11.226 -7.802 -13.863 1.00 88.00 187 ALA A C 1
ATOM 1438 O O . ALA A 1 187 ? 11.701 -7.733 -14.993 1.00 88.00 187 ALA A O 1
ATOM 1439 N N . ARG A 1 188 ? 11.922 -7.463 -12.773 1.00 86.38 188 ARG A N 1
ATOM 1440 C CA . ARG A 1 188 ? 13.292 -6.937 -12.799 1.00 86.38 188 ARG A CA 1
ATOM 1441 C C . ARG A 1 188 ? 14.249 -7.885 -13.516 1.00 86.38 188 ARG A C 1
ATOM 1443 O O . ARG A 1 188 ? 14.974 -7.446 -14.401 1.00 86.38 188 ARG A O 1
ATOM 1450 N N . SER A 1 189 ? 14.232 -9.173 -13.171 1.00 85.94 189 SER A N 1
ATOM 1451 C CA . SER A 1 189 ? 15.082 -10.182 -13.817 1.00 85.94 189 SER A CA 1
ATOM 1452 C C . SER A 1 189 ? 14.749 -10.365 -15.301 1.00 85.94 189 SER A C 1
ATOM 1454 O O . SER A 1 189 ? 15.654 -10.445 -16.129 1.00 85.94 189 SER A O 1
ATOM 1456 N N . GLY A 1 190 ? 13.460 -10.339 -15.655 1.00 86.50 190 GLY A N 1
ATOM 1457 C CA . GLY A 1 190 ? 12.997 -10.407 -17.036 1.00 86.50 190 GLY A CA 1
ATOM 1458 C C . GLY A 1 190 ? 13.495 -9.224 -17.863 1.00 86.50 190 GLY A C 1
ATOM 1459 O O . GLY A 1 190 ? 14.085 -9.426 -18.920 1.00 86.50 190 GLY A O 1
ATOM 1460 N N . PHE A 1 191 ? 13.349 -7.996 -17.362 1.00 88.00 191 PHE A N 1
ATOM 1461 C CA . PHE A 1 191 ? 13.831 -6.800 -18.057 1.00 88.00 191 PHE A CA 1
ATOM 1462 C C . PHE A 1 191 ? 15.357 -6.695 -18.099 1.00 88.00 191 PHE A C 1
ATOM 1464 O O . PHE A 1 191 ? 15.890 -6.197 -19.084 1.00 88.00 191 PHE A O 1
ATOM 1471 N N . ALA A 1 192 ? 16.069 -7.197 -17.088 1.00 84.88 192 ALA A N 1
ATOM 1472 C CA . ALA A 1 192 ? 17.533 -7.227 -17.084 1.00 84.88 192 ALA A CA 1
ATOM 1473 C C . ALA A 1 192 ? 18.119 -8.153 -18.166 1.00 84.88 192 ALA A C 1
ATOM 1475 O O . ALA A 1 192 ? 19.250 -7.945 -18.596 1.00 84.88 192 ALA A O 1
ATOM 1476 N N . SER A 1 193 ? 17.357 -9.156 -18.617 1.00 84.69 193 SER A N 1
ATOM 1477 C CA . SER A 1 193 ? 17.763 -10.056 -19.706 1.00 84.69 193 SER A CA 1
ATOM 1478 C C . SER A 1 193 ? 17.602 -9.458 -21.110 1.00 84.69 193 SER A C 1
ATOM 1480 O O . SER A 1 193 ? 18.058 -10.053 -22.085 1.00 84.69 193 SER A O 1
ATOM 1482 N N . LEU A 1 194 ? 16.952 -8.296 -21.219 1.00 87.06 194 LEU A N 1
ATOM 1483 C CA . LEU A 1 194 ? 16.710 -7.601 -22.478 1.00 87.06 194 LEU A CA 1
ATOM 1484 C C . LEU A 1 194 ? 17.772 -6.528 -22.725 1.00 87.06 194 LEU A C 1
ATOM 1486 O O . LEU A 1 194 ? 18.324 -5.939 -21.792 1.00 87.06 194 LEU A O 1
ATOM 1490 N N . GLU A 1 195 ? 18.018 -6.238 -24.002 1.00 88.19 195 GLU A N 1
ATOM 1491 C CA . GLU A 1 195 ? 18.845 -5.104 -24.402 1.00 88.19 195 GLU A CA 1
ATOM 1492 C C . GLU A 1 195 ? 18.199 -3.796 -23.925 1.00 88.19 195 GLU A C 1
ATOM 1494 O O . GLU A 1 195 ? 17.030 -3.515 -24.212 1.00 88.19 195 GLU A O 1
ATOM 1499 N N . GLN A 1 196 ? 18.959 -3.007 -23.162 1.00 86.75 196 GLN A N 1
ATOM 1500 C CA . GLN A 1 196 ? 18.455 -1.778 -22.559 1.00 86.75 196 GLN A CA 1
ATOM 1501 C C . GLN A 1 196 ? 18.299 -0.703 -23.633 1.00 86.75 196 GLN A C 1
ATOM 1503 O O . GLN A 1 196 ? 19.254 -0.078 -24.085 1.00 86.75 196 GLN A O 1
ATOM 1508 N N . THR A 1 197 ? 17.054 -0.522 -24.048 1.00 89.12 197 THR A N 1
ATOM 1509 C CA . THR A 1 197 ? 16.598 0.521 -24.963 1.00 89.12 197 THR A CA 1
ATOM 1510 C C . THR A 1 197 ? 15.618 1.425 -24.224 1.00 89.12 197 THR A C 1
ATOM 1512 O O . THR A 1 197 ? 14.996 1.005 -23.247 1.00 89.12 197 THR A O 1
ATOM 1515 N N . ALA A 1 198 ? 15.406 2.648 -24.715 1.00 83.38 198 ALA A N 1
ATOM 1516 C CA . ALA A 1 198 ? 14.454 3.585 -24.108 1.00 83.38 198 ALA A CA 1
ATOM 1517 C C . ALA A 1 198 ? 13.035 2.988 -23.955 1.00 83.38 198 ALA A C 1
ATOM 1519 O O . ALA A 1 198 ? 12.329 3.265 -22.987 1.00 83.38 198 ALA A O 1
ATOM 1520 N N . THR A 1 199 ? 12.621 2.118 -24.881 1.00 85.81 199 THR A N 1
ATOM 1521 C CA . THR A 1 199 ? 11.346 1.390 -24.817 1.00 85.81 199 THR A CA 1
ATOM 1522 C C . THR A 1 199 ? 11.321 0.330 -23.714 1.00 85.81 199 THR A C 1
ATOM 1524 O O . THR A 1 199 ? 10.303 0.188 -23.036 1.00 85.81 199 THR A O 1
ATOM 1527 N N . VAL A 1 200 ? 12.422 -0.395 -23.496 1.00 85.94 200 VAL A N 1
ATOM 1528 C CA . VAL A 1 200 ? 12.561 -1.379 -22.406 1.00 85.94 200 VAL A CA 1
ATOM 1529 C C . VAL A 1 200 ? 12.582 -0.687 -21.041 1.00 85.94 200 VAL A C 1
ATOM 1531 O O . VAL A 1 200 ? 11.896 -1.128 -20.116 1.00 85.94 200 VAL A O 1
ATOM 1534 N N . GLU A 1 201 ? 13.273 0.445 -20.920 1.00 83.81 201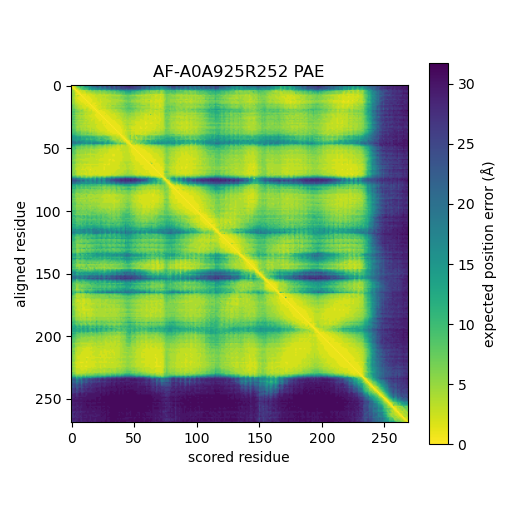 GLU A N 1
ATOM 1535 C CA . GLU A 1 201 ? 13.269 1.268 -19.706 1.00 83.81 201 GLU A CA 1
ATOM 1536 C C . GLU A 1 201 ? 11.864 1.792 -19.386 1.00 83.81 201 GLU A C 1
ATOM 1538 O O . GLU A 1 201 ? 11.385 1.663 -18.258 1.00 83.81 201 GLU A O 1
ATOM 1543 N N . GLN A 1 202 ? 11.145 2.304 -20.388 1.00 83.38 202 GLN A N 1
ATOM 1544 C CA . GLN A 1 202 ? 9.770 2.763 -20.204 1.00 83.38 202 GLN A CA 1
ATOM 1545 C C . GLN A 1 202 ? 8.835 1.618 -19.791 1.00 83.38 202 GLN A C 1
ATOM 1547 O O . GLN A 1 202 ? 8.054 1.768 -18.848 1.00 83.38 202 GLN A O 1
ATOM 1552 N N . ALA A 1 203 ? 8.930 0.462 -20.454 1.00 85.31 203 ALA A N 1
ATOM 1553 C CA . ALA A 1 203 ? 8.122 -0.711 -20.135 1.00 85.31 203 ALA A CA 1
ATOM 1554 C C . ALA A 1 203 ? 8.399 -1.232 -18.715 1.00 85.31 203 ALA A C 1
ATOM 1556 O O . ALA A 1 203 ? 7.456 -1.486 -17.962 1.00 85.31 203 ALA A O 1
ATOM 1557 N N . SER A 1 204 ? 9.669 -1.330 -18.313 1.00 86.19 204 SER A N 1
ATOM 1558 C CA . SER A 1 204 ? 10.054 -1.754 -16.960 1.00 86.19 204 SER A CA 1
ATOM 1559 C C . SER A 1 204 ? 9.567 -0.778 -15.884 1.00 86.19 204 SER A C 1
ATOM 1561 O O . SER A 1 204 ? 9.060 -1.207 -14.840 1.00 86.19 204 SER A O 1
ATOM 1563 N N . GLY A 1 205 ? 9.612 0.528 -16.167 1.00 83.50 205 GLY A N 1
ATOM 1564 C CA . GLY A 1 205 ? 9.040 1.568 -15.318 1.00 83.50 205 GLY A CA 1
ATOM 1565 C C . GLY A 1 205 ? 7.524 1.432 -15.166 1.00 83.50 205 GLY A C 1
ATOM 1566 O O . GLY A 1 205 ? 7.011 1.488 -14.048 1.00 83.50 205 GLY A O 1
ATOM 1567 N N . MET A 1 206 ? 6.799 1.182 -16.262 1.00 85.38 206 MET A N 1
ATOM 1568 C CA . MET A 1 206 ? 5.344 0.976 -16.233 1.00 85.38 206 MET A CA 1
ATOM 1569 C C . MET A 1 206 ? 4.952 -0.299 -15.479 1.00 85.38 206 MET A C 1
ATOM 1571 O O . MET A 1 206 ? 4.005 -0.278 -14.694 1.00 85.38 206 MET A O 1
ATOM 1575 N N . VAL A 1 207 ? 5.679 -1.403 -15.664 1.00 89.62 207 VAL A N 1
ATOM 1576 C CA . VAL A 1 207 ? 5.422 -2.649 -14.925 1.00 89.62 207 VAL A CA 1
ATOM 1577 C C . VAL A 1 207 ? 5.675 -2.459 -13.431 1.00 89.62 207 VAL A C 1
ATOM 1579 O O . VAL A 1 207 ? 4.819 -2.815 -12.622 1.00 89.62 207 VAL A O 1
ATOM 1582 N N . SER A 1 208 ? 6.794 -1.834 -13.058 1.00 87.56 208 SER A N 1
ATOM 1583 C CA . SER A 1 208 ? 7.103 -1.527 -11.654 1.00 87.56 208 SER A CA 1
ATOM 1584 C C . SER A 1 208 ? 6.031 -0.633 -11.029 1.00 87.56 208 SER A C 1
ATOM 1586 O O . SER A 1 208 ? 5.579 -0.884 -9.912 1.00 87.56 208 SER A O 1
ATOM 1588 N N . PHE A 1 209 ? 5.559 0.362 -11.783 1.00 86.81 209 PHE A N 1
ATOM 1589 C CA . PHE A 1 209 ? 4.463 1.235 -11.380 1.00 86.81 209 PHE A CA 1
ATOM 1590 C C . PHE A 1 209 ? 3.167 0.457 -11.103 1.00 86.81 209 PHE A C 1
ATOM 1592 O O . PHE A 1 209 ? 2.543 0.652 -10.059 1.00 86.81 209 PHE A O 1
ATOM 1599 N N . VAL A 1 210 ? 2.771 -0.450 -12.001 1.00 89.75 210 VAL A N 1
ATOM 1600 C CA . VAL A 1 210 ? 1.561 -1.272 -11.833 1.00 89.75 210 VAL A CA 1
ATOM 1601 C C . VAL A 1 210 ? 1.687 -2.196 -10.623 1.00 89.75 210 VAL A C 1
ATOM 1603 O O . VAL A 1 210 ? 0.750 -2.284 -9.829 1.00 89.75 210 VAL A O 1
ATOM 1606 N N . ILE A 1 211 ? 2.836 -2.852 -10.442 1.00 91.75 211 ILE A N 1
ATOM 1607 C CA . ILE A 1 211 ? 3.083 -3.731 -9.289 1.00 91.75 211 ILE A CA 1
ATOM 1608 C C . ILE A 1 211 ? 2.960 -2.944 -7.981 1.00 91.75 211 ILE A C 1
ATOM 1610 O O . ILE A 1 211 ? 2.293 -3.404 -7.053 1.00 91.75 211 ILE A O 1
ATOM 1614 N N . HIS A 1 212 ? 3.531 -1.738 -7.924 1.00 88.56 212 HIS A N 1
ATOM 1615 C CA . HIS A 1 212 ? 3.427 -0.866 -6.753 1.00 88.56 212 HIS A CA 1
ATOM 1616 C C . HIS A 1 212 ? 1.991 -0.408 -6.490 1.00 88.56 212 HIS A C 1
ATOM 1618 O O . HIS A 1 212 ? 1.509 -0.436 -5.363 1.00 88.56 212 HIS A O 1
ATOM 1624 N N . PHE A 1 213 ? 1.250 -0.043 -7.533 1.00 88.94 213 PHE A N 1
ATOM 1625 C CA . PHE A 1 213 ? -0.153 0.341 -7.385 1.00 88.94 213 PHE A CA 1
ATOM 1626 C C . PHE A 1 213 ? -1.013 -0.797 -6.821 1.00 88.94 213 PHE A C 1
ATOM 1628 O O . PHE A 1 213 ? -1.840 -0.584 -5.929 1.00 88.94 213 PHE A O 1
ATOM 1635 N N . LEU A 1 214 ? -0.789 -2.024 -7.296 1.00 91.38 214 LEU A N 1
ATOM 1636 C CA . LEU A 1 214 ? -1.474 -3.207 -6.783 1.00 91.38 214 LEU A CA 1
ATOM 1637 C C . LEU A 1 214 ? -1.076 -3.520 -5.334 1.00 91.38 214 LEU A C 1
ATOM 1639 O O . LEU A 1 214 ? -1.946 -3.893 -4.544 1.00 91.38 214 LEU A O 1
ATOM 1643 N N . SER A 1 215 ? 0.193 -3.328 -4.963 1.00 90.75 215 SER A N 1
ATOM 1644 C CA . SER A 1 215 ? 0.651 -3.539 -3.586 1.00 90.75 215 SER A CA 1
ATOM 1645 C C . SER A 1 215 ? -0.036 -2.568 -2.619 1.00 90.75 215 SER A C 1
ATOM 1647 O O . SER A 1 215 ? -0.585 -3.001 -1.603 1.00 90.75 215 SER A O 1
ATOM 1649 N N . VAL A 1 216 ? -0.133 -1.283 -2.984 1.00 89.25 216 VAL A N 1
ATOM 1650 C CA . VAL A 1 216 ? -0.853 -0.259 -2.212 1.00 89.25 216 VAL A CA 1
ATOM 1651 C C . VAL A 1 216 ? -2.330 -0.622 -2.077 1.00 89.25 216 VAL A C 1
ATOM 1653 O O . VAL A 1 216 ? -2.874 -0.559 -0.974 1.00 89.25 216 VAL A O 1
ATOM 1656 N N . MET A 1 217 ? -2.984 -1.051 -3.160 1.00 91.75 217 MET A N 1
ATOM 1657 C CA . MET A 1 217 ? -4.390 -1.476 -3.139 1.00 91.75 217 MET A CA 1
ATOM 1658 C C . MET A 1 217 ? -4.633 -2.607 -2.130 1.00 91.75 217 MET A C 1
ATOM 1660 O O . MET A 1 217 ? -5.568 -2.545 -1.325 1.00 91.75 217 MET A O 1
ATOM 1664 N N . ILE A 1 218 ? -3.801 -3.650 -2.159 1.00 92.75 218 ILE A N 1
ATOM 1665 C CA . ILE A 1 218 ? -3.970 -4.801 -1.270 1.00 92.75 218 ILE A CA 1
ATOM 1666 C C . ILE A 1 218 ? -3.627 -4.444 0.174 1.00 92.75 218 ILE A C 1
ATOM 1668 O O . ILE A 1 218 ? -4.416 -4.756 1.068 1.00 92.75 218 ILE A O 1
ATOM 1672 N N . ALA A 1 219 ? -2.513 -3.752 0.414 1.00 89.06 219 ALA A N 1
ATOM 1673 C CA . ALA A 1 219 ? -2.095 -3.363 1.758 1.00 89.06 219 ALA A CA 1
ATOM 1674 C C . ALA A 1 219 ? -3.151 -2.481 2.440 1.00 89.06 219 ALA A C 1
ATOM 1676 O O . ALA A 1 219 ? -3.579 -2.754 3.561 1.00 89.06 219 ALA A O 1
ATOM 1677 N N . THR A 1 220 ? -3.648 -1.458 1.747 1.00 88.62 220 THR A N 1
ATOM 1678 C CA . THR A 1 220 ? -4.657 -0.541 2.302 1.00 88.62 220 THR A CA 1
ATOM 1679 C C . THR A 1 220 ? -6.009 -1.218 2.528 1.00 88.62 220 THR A C 1
ATOM 1681 O O . THR A 1 220 ? -6.665 -0.946 3.536 1.00 88.62 220 THR A O 1
ATOM 1684 N N . GLY A 1 221 ? -6.400 -2.165 1.667 1.00 90.12 221 GLY A N 1
ATOM 1685 C CA . GLY A 1 221 ? -7.568 -3.021 1.893 1.00 90.12 221 GLY A CA 1
ATOM 1686 C C . GLY A 1 221 ? -7.407 -3.936 3.112 1.00 90.12 221 GLY A C 1
ATOM 1687 O O . GLY A 1 221 ? -8.314 -4.028 3.940 1.00 90.12 221 GLY A O 1
ATOM 1688 N N . TYR A 1 222 ? -6.239 -4.563 3.271 1.00 91.06 222 TYR A N 1
ATOM 1689 C CA . TYR A 1 222 ? -5.904 -5.377 4.442 1.00 91.06 222 TYR A CA 1
ATOM 1690 C C . TYR A 1 222 ? -5.996 -4.566 5.742 1.00 91.06 222 TYR A C 1
ATOM 1692 O O . TYR A 1 222 ? -6.646 -4.995 6.702 1.00 91.06 222 TYR A O 1
ATOM 1700 N N . PHE A 1 223 ? -5.413 -3.366 5.760 1.00 87.50 223 PHE A N 1
ATOM 1701 C CA . PHE A 1 223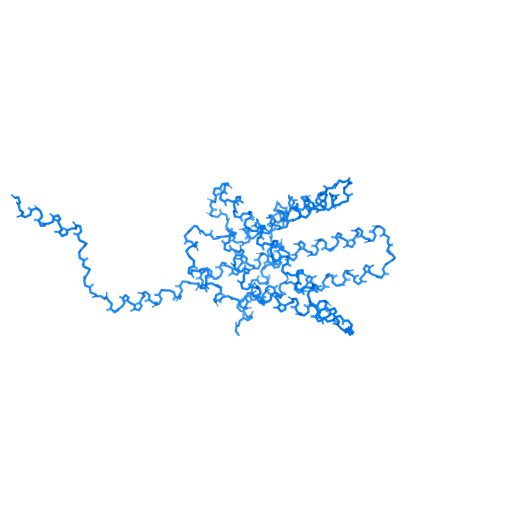 ? -5.475 -2.476 6.915 1.00 87.50 223 PHE A CA 1
ATOM 1702 C C . PHE A 1 223 ? -6.909 -2.021 7.219 1.00 87.50 223 PHE A C 1
ATOM 1704 O O . PHE A 1 223 ? -7.278 -1.941 8.390 1.00 87.50 223 PHE A O 1
ATOM 1711 N N . ALA A 1 224 ? -7.743 -1.776 6.200 1.00 88.50 224 ALA A N 1
ATOM 1712 C CA . ALA A 1 224 ? -9.158 -1.439 6.382 1.00 88.50 224 ALA A CA 1
ATOM 1713 C C . ALA A 1 224 ? -9.925 -2.541 7.129 1.00 88.50 224 ALA A C 1
ATOM 1715 O O . ALA A 1 224 ? -10.600 -2.279 8.122 1.00 88.50 224 ALA A O 1
ATOM 1716 N N . LEU A 1 225 ? -9.797 -3.782 6.655 1.00 89.00 225 LEU A N 1
ATOM 1717 C CA . LEU A 1 225 ? -10.496 -4.942 7.209 1.00 89.00 225 LEU A CA 1
ATOM 1718 C C . LEU A 1 225 ? -10.025 -5.252 8.629 1.00 89.00 225 LEU A C 1
ATOM 1720 O O . LEU A 1 225 ? -10.840 -5.482 9.520 1.00 89.00 225 LEU A O 1
ATOM 1724 N N . THR A 1 226 ? -8.712 -5.193 8.844 1.00 87.38 226 THR A N 1
ATOM 1725 C CA . THR A 1 226 ? -8.114 -5.435 10.158 1.00 87.38 226 THR A CA 1
ATOM 1726 C C . THR A 1 226 ? -8.530 -4.366 11.168 1.00 87.38 226 THR A C 1
ATOM 1728 O O . THR A 1 226 ? -8.784 -4.674 12.329 1.00 87.38 226 THR A O 1
ATOM 1731 N N . TRP A 1 227 ? -8.669 -3.111 10.735 1.00 82.94 227 TRP A N 1
ATOM 1732 C CA . TRP A 1 227 ? -9.188 -2.038 11.580 1.00 82.94 227 TRP A CA 1
ATOM 1733 C C . TRP A 1 227 ? -10.640 -2.248 11.996 1.00 82.94 227 TRP A C 1
ATOM 1735 O O . TRP A 1 227 ? -10.966 -2.037 13.161 1.00 82.94 227 TRP A O 1
ATOM 1745 N N . ILE A 1 228 ? -11.511 -2.677 11.079 1.00 82.81 228 ILE A N 1
ATOM 1746 C CA . ILE A 1 228 ? -12.911 -2.985 11.409 1.00 82.81 228 ILE A CA 1
ATOM 1747 C C . ILE A 1 228 ? -12.978 -4.077 12.484 1.00 82.81 228 ILE A C 1
ATOM 1749 O O . ILE A 1 228 ? -13.703 -3.921 13.468 1.00 82.81 228 ILE A O 1
ATOM 1753 N N . ASP A 1 229 ? -12.198 -5.148 12.322 1.00 83.69 229 ASP A N 1
ATOM 1754 C CA . ASP A 1 229 ? -12.147 -6.253 13.284 1.00 83.69 229 ASP A CA 1
ATOM 1755 C C . ASP A 1 229 ? -11.605 -5.808 14.649 1.00 83.69 229 ASP A C 1
ATOM 1757 O O . ASP A 1 229 ? -12.202 -6.090 15.693 1.00 83.69 229 ASP A O 1
ATOM 1761 N N . LEU A 1 230 ? -10.517 -5.033 14.656 1.00 79.81 230 LEU A N 1
ATOM 1762 C CA . LEU A 1 230 ? -9.956 -4.451 15.874 1.00 79.81 230 LEU A CA 1
ATOM 1763 C C . LEU A 1 230 ? -10.951 -3.520 16.567 1.00 79.81 230 LEU A C 1
ATOM 1765 O O . LEU A 1 230 ? -11.098 -3.593 17.782 1.00 79.81 230 LEU A O 1
ATOM 1769 N N . ARG A 1 231 ? -11.685 -2.690 15.821 1.00 74.88 231 ARG A N 1
ATOM 177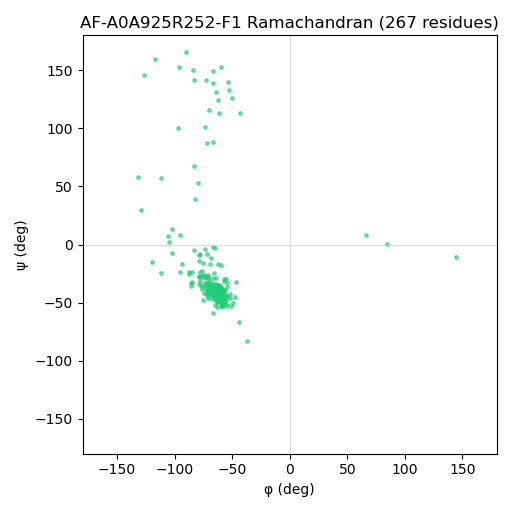0 C CA . ARG A 1 231 ? -12.718 -1.798 16.362 1.00 74.88 231 ARG A CA 1
ATOM 1771 C C . ARG A 1 231 ? -13.849 -2.568 17.037 1.00 74.88 231 ARG A C 1
ATOM 1773 O O . ARG A 1 231 ? -14.303 -2.149 18.103 1.00 74.88 231 ARG A O 1
ATOM 1780 N N . ALA A 1 232 ? -14.273 -3.679 16.440 1.00 73.12 232 ALA A N 1
ATOM 1781 C CA . ALA A 1 232 ? -15.286 -4.565 17.005 1.00 73.12 232 ALA A CA 1
ATOM 1782 C C . ALA A 1 232 ? -14.767 -5.349 18.227 1.00 73.12 232 ALA A C 1
ATOM 1784 O O . ALA A 1 232 ? -15.514 -5.585 19.174 1.00 73.12 232 ALA A O 1
ATOM 1785 N N . SER A 1 233 ? -13.482 -5.712 18.231 1.00 66.31 233 SER A N 1
ATOM 1786 C CA . SER A 1 233 ? -12.848 -6.529 19.274 1.00 66.31 233 SER A CA 1
ATOM 1787 C C . SER A 1 233 ? -12.307 -5.732 20.472 1.00 66.31 233 SER A C 1
ATOM 1789 O O . SER A 1 233 ? -12.165 -6.285 21.562 1.00 66.31 233 SER A O 1
ATOM 1791 N N . ALA A 1 234 ? -11.999 -4.444 20.295 1.00 57.19 234 ALA A N 1
ATOM 1792 C CA . ALA A 1 234 ? -11.366 -3.581 21.294 1.00 57.19 234 ALA A CA 1
ATOM 1793 C C . ALA A 1 234 ? -12.218 -3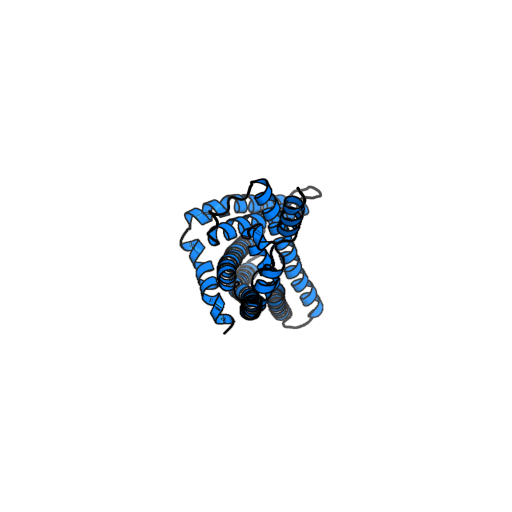.092 22.494 1.00 57.19 234 ALA A C 1
ATOM 1795 O O . ALA A 1 234 ? -11.614 -2.473 23.365 1.00 57.19 234 ALA A O 1
ATOM 1796 N N . PRO A 1 235 ? -13.540 -3.340 22.667 1.00 52.00 235 PRO A N 1
ATOM 1797 C CA . PRO A 1 235 ? -14.234 -2.837 23.861 1.00 52.00 235 PRO A CA 1
ATOM 1798 C C . PRO A 1 235 ? -13.776 -3.424 25.211 1.00 52.00 235 PRO A C 1
ATOM 1800 O O . PRO A 1 235 ? -14.303 -3.022 26.235 1.00 52.00 235 PRO A O 1
ATOM 1803 N N . ARG A 1 236 ? -12.837 -4.378 25.282 1.00 52.09 236 ARG A N 1
ATOM 1804 C CA . ARG A 1 236 ? -12.648 -5.196 26.501 1.00 52.09 236 ARG A CA 1
ATOM 1805 C C . ARG A 1 236 ? -11.478 -4.828 27.415 1.00 52.09 236 ARG A C 1
ATOM 1807 O O . ARG A 1 236 ? -11.406 -5.388 28.499 1.00 52.09 236 ARG A O 1
ATOM 1814 N N . LEU A 1 237 ? -10.588 -3.910 27.032 1.00 48.62 237 LEU A N 1
ATOM 1815 C CA . LEU A 1 237 ? -9.425 -3.572 27.872 1.00 48.62 237 LEU A CA 1
ATOM 1816 C C . LEU A 1 237 ? -9.733 -2.500 28.933 1.00 48.62 237 LEU A C 1
ATOM 1818 O O . LEU A 1 237 ? -9.220 -2.592 30.042 1.00 48.62 237 LEU A O 1
ATOM 1822 N N . GLY A 1 238 ? -10.621 -1.542 28.640 1.00 44.94 238 GLY A N 1
ATOM 1823 C CA . GLY A 1 238 ? -11.050 -0.517 29.607 1.00 44.94 238 GLY A CA 1
ATOM 1824 C C . GLY A 1 238 ? -12.350 -0.834 30.356 1.00 44.94 238 GLY A C 1
ATOM 1825 O O . GLY A 1 238 ? -12.578 -0.326 31.451 1.00 44.94 238 GLY A O 1
ATOM 1826 N N . GLN A 1 239 ? -13.211 -1.685 29.792 1.00 44.34 239 GLN A N 1
ATOM 1827 C CA . GLN A 1 239 ? -14.529 -1.967 30.369 1.00 44.34 239 GLN A CA 1
ATOM 1828 C C . GLN A 1 239 ? -14.452 -2.954 31.539 1.00 44.34 239 GLN A C 1
ATOM 1830 O O . GLN A 1 239 ? -15.229 -2.828 32.469 1.00 44.34 239 GLN A O 1
ATOM 1835 N N . GLN A 1 240 ? -13.449 -3.841 31.572 1.00 42.84 240 GLN A N 1
ATOM 1836 C CA . GLN A 1 240 ? -13.201 -4.698 32.738 1.00 42.84 240 GLN A CA 1
ATOM 1837 C C . GLN A 1 240 ? -12.659 -3.925 33.948 1.00 42.84 240 GLN A C 1
ATOM 1839 O O . GLN A 1 240 ? -12.935 -4.322 35.070 1.00 42.84 240 GLN A O 1
ATOM 1844 N N . ALA A 1 241 ? -11.944 -2.811 33.746 1.00 41.31 241 ALA A N 1
ATOM 1845 C CA . ALA A 1 241 ? -11.514 -1.950 34.850 1.00 41.31 241 ALA A CA 1
ATOM 1846 C C . ALA A 1 241 ? -12.690 -1.133 35.414 1.00 41.31 241 ALA A C 1
ATOM 1848 O O . ALA A 1 241 ? -12.867 -1.067 36.625 1.00 41.31 241 ALA A O 1
ATOM 1849 N N . ALA A 1 242 ? -13.546 -0.596 34.537 1.00 43.25 242 ALA A N 1
ATOM 1850 C CA . ALA A 1 242 ? -14.744 0.137 34.946 1.00 43.25 242 ALA A CA 1
ATOM 1851 C C . ALA A 1 242 ? -15.849 -0.773 35.514 1.00 43.25 242 ALA A C 1
ATOM 1853 O O . ALA A 1 242 ? -16.574 -0.348 36.402 1.00 43.25 242 ALA A O 1
ATOM 1854 N N . GLU A 1 243 ? -15.988 -2.014 35.037 1.00 41.53 243 GLU A N 1
ATOM 1855 C CA . GLU A 1 243 ? -16.924 -3.002 35.596 1.00 41.53 243 GLU A CA 1
ATOM 1856 C C . GLU A 1 243 ? -16.381 -3.649 36.878 1.00 41.53 243 GLU A C 1
ATOM 1858 O O . GLU A 1 243 ? -17.176 -3.986 37.745 1.00 41.53 243 GLU A O 1
ATOM 1863 N N . ALA A 1 244 ? -15.059 -3.760 37.063 1.00 42.84 244 ALA A N 1
ATOM 1864 C CA . ALA A 1 244 ? -14.482 -4.170 38.346 1.00 42.84 244 ALA A CA 1
ATOM 1865 C C . ALA A 1 244 ? -14.630 -3.078 39.422 1.00 42.84 244 ALA A C 1
ATOM 1867 O O . ALA A 1 244 ? -14.985 -3.397 40.551 1.00 42.84 244 ALA A O 1
ATOM 1868 N N . GLU A 1 245 ? -14.457 -1.795 39.075 1.00 43.03 245 GLU A N 1
ATOM 1869 C CA . GLU A 1 245 ? -14.725 -0.680 40.001 1.00 43.03 245 GLU A CA 1
ATOM 1870 C C . GLU A 1 245 ? -16.232 -0.443 40.225 1.00 43.03 245 GLU A C 1
ATOM 1872 O O . GLU A 1 245 ? -16.645 -0.116 41.334 1.00 43.03 245 GLU A O 1
ATOM 1877 N N . ALA A 1 246 ? -17.089 -0.664 39.219 1.00 44.75 246 ALA A N 1
ATOM 1878 C CA . ALA A 1 246 ? -18.542 -0.493 39.359 1.00 44.75 246 ALA A CA 1
ATOM 1879 C C . ALA A 1 246 ? -19.252 -1.656 40.077 1.00 44.75 246 ALA A C 1
ATOM 1881 O O . ALA A 1 246 ? -20.409 -1.500 40.469 1.00 44.75 246 ALA A O 1
ATOM 1882 N N . VAL A 1 247 ? -18.597 -2.809 40.248 1.00 44.09 247 VAL A N 1
ATOM 1883 C CA . VAL A 1 247 ? -19.126 -3.920 41.059 1.00 44.09 247 VAL A CA 1
ATOM 1884 C C . VAL A 1 247 ? -18.734 -3.776 42.537 1.00 44.09 247 VAL A C 1
ATOM 1886 O O . VAL A 1 247 ? -19.505 -4.217 43.387 1.00 44.09 247 VAL A O 1
ATOM 1889 N N . ASP A 1 248 ? -17.635 -3.079 42.857 1.00 42.47 248 ASP A N 1
ATOM 1890 C CA . ASP A 1 248 ? -17.232 -2.799 44.248 1.00 42.47 248 ASP A CA 1
ATOM 1891 C C . ASP A 1 248 ? -17.736 -1.449 44.805 1.00 42.47 248 ASP A C 1
ATOM 1893 O O . ASP A 1 248 ? -17.815 -1.287 46.022 1.00 42.47 248 ASP A O 1
ATOM 1897 N N . GLU A 1 249 ? -18.183 -0.502 43.970 1.00 47.00 249 GLU A N 1
ATOM 1898 C CA . GLU A 1 249 ? -18.837 0.743 44.418 1.00 47.00 249 GLU A CA 1
ATOM 1899 C C . GLU A 1 249 ? -20.332 0.808 44.054 1.00 47.00 249 GLU A C 1
ATOM 1901 O O . GLU A 1 249 ? -20.823 1.762 43.450 1.00 47.00 249 GLU A O 1
ATOM 1906 N N . ALA A 1 250 ? -21.117 -0.171 44.505 1.00 42.59 250 ALA A N 1
ATOM 1907 C CA . ALA A 1 250 ? -22.560 0.018 44.677 1.00 42.59 250 ALA A CA 1
ATOM 1908 C C . ALA A 1 250 ? -22.866 0.778 45.992 1.00 42.59 250 ALA A C 1
ATOM 1910 O O . ALA A 1 250 ? -23.661 0.328 46.816 1.00 42.59 250 ALA A O 1
ATOM 1911 N N . GLU A 1 251 ? -22.241 1.943 46.208 1.00 42.72 251 GLU A N 1
ATOM 1912 C CA . GLU A 1 251 ? -22.707 2.928 47.196 1.00 42.72 251 GLU A CA 1
ATOM 1913 C C . GLU A 1 251 ? -23.824 3.791 46.573 1.00 42.72 251 GLU A C 1
ATOM 1915 O O . GLU A 1 251 ? -23.753 4.166 45.398 1.00 42.72 251 GLU A O 1
ATOM 1920 N N . PRO A 1 252 ? -24.878 4.160 47.326 1.00 42.62 252 PRO A N 1
ATOM 1921 C CA . PRO A 1 252 ? -25.979 4.941 46.782 1.00 42.62 252 PRO A CA 1
ATOM 1922 C C . PRO A 1 252 ? -25.487 6.325 46.337 1.00 42.62 252 PRO A C 1
ATOM 1924 O O . PRO A 1 252 ? -24.809 7.041 47.076 1.00 42.62 252 PRO A O 1
ATOM 1927 N N . ALA A 1 253 ? -25.864 6.703 45.113 1.00 48.62 253 ALA A N 1
ATOM 1928 C CA . ALA A 1 253 ? -25.443 7.920 44.427 1.00 48.62 253 ALA A CA 1
ATOM 1929 C C . ALA A 1 253 ? -25.454 9.168 45.335 1.00 48.62 253 ALA A C 1
ATOM 1931 O O . ALA A 1 253 ? -26.510 9.672 45.730 1.00 48.62 253 ALA A O 1
ATOM 1932 N N . LYS A 1 254 ? -24.266 9.721 45.625 1.00 50.47 254 LYS A N 1
ATOM 1933 C CA . LYS A 1 254 ? -24.128 11.014 46.309 1.00 50.47 254 LYS A CA 1
ATOM 1934 C C . LYS A 1 254 ? -24.764 12.114 45.452 1.00 50.47 254 LYS A C 1
ATOM 1936 O O . LYS A 1 254 ? -24.299 12.451 44.365 1.00 50.47 254 LYS A O 1
ATOM 1941 N N . GLU A 1 255 ? -25.847 12.676 45.977 1.00 46.91 255 GLU A N 1
ATOM 1942 C CA . GLU A 1 255 ? -26.615 13.784 45.408 1.00 46.91 255 GLU A CA 1
ATOM 1943 C C . GLU A 1 255 ? -25.686 14.958 45.022 1.00 46.91 255 GLU A C 1
ATOM 1945 O O . GLU A 1 255 ? -24.897 15.443 45.841 1.00 46.91 255 GLU A O 1
ATOM 1950 N N . LYS A 1 256 ? -25.761 15.423 43.763 1.00 56.81 256 LYS A N 1
ATOM 1951 C CA . LYS A 1 256 ? -24.895 16.493 43.231 1.00 56.81 256 LYS A CA 1
ATOM 1952 C C . LYS A 1 256 ? -24.947 17.743 44.127 1.00 56.81 256 LYS A C 1
ATOM 1954 O O . LYS A 1 256 ? -26.008 18.169 44.589 1.00 56.81 256 LYS A O 1
ATOM 1959 N N . ARG A 1 257 ? -23.790 18.384 44.342 1.00 48.72 257 ARG A N 1
ATOM 1960 C CA . ARG A 1 257 ? -23.616 19.569 45.214 1.00 48.72 257 ARG A CA 1
ATOM 1961 C C . ARG A 1 257 ? -24.548 20.740 44.859 1.00 48.72 257 ARG A C 1
ATOM 1963 O O . ARG A 1 257 ? -24.954 21.492 45.742 1.00 48.72 257 ARG A O 1
ATOM 1970 N N . THR A 1 258 ? -24.927 20.864 43.588 1.00 53.34 258 THR A N 1
ATOM 1971 C CA . THR A 1 258 ? -25.852 21.892 43.084 1.00 53.34 258 THR A CA 1
ATOM 1972 C C . THR A 1 258 ? -27.286 21.700 43.589 1.00 53.34 258 THR A C 1
ATOM 1974 O O . THR A 1 258 ? -27.955 22.673 43.928 1.00 53.34 258 THR A O 1
ATOM 1977 N N . THR A 1 259 ? -27.743 20.455 43.737 1.00 54.03 259 THR A N 1
ATOM 1978 C CA . THR A 1 259 ? -29.057 20.117 44.312 1.00 54.03 259 THR A CA 1
ATOM 1979 C C . THR A 1 259 ? -29.111 20.339 45.828 1.00 54.03 259 THR A C 1
ATOM 1981 O O . THR A 1 259 ? -30.119 20.840 46.331 1.00 54.03 259 THR A O 1
ATOM 1984 N N . ARG A 1 260 ? -28.010 20.087 46.556 1.00 55.75 260 ARG A N 1
ATOM 1985 C CA . ARG A 1 260 ? -27.916 20.348 48.010 1.00 55.75 260 ARG A CA 1
ATOM 1986 C C . ARG A 1 260 ? -28.007 21.838 48.365 1.00 55.75 260 ARG A C 1
ATOM 1988 O O . ARG A 1 260 ? -28.702 22.196 49.313 1.00 55.75 260 ARG A O 1
ATOM 1995 N N . LEU A 1 261 ? -27.361 22.712 47.588 1.00 51.72 261 LEU A N 1
ATOM 1996 C CA . LEU A 1 261 ? -27.392 24.168 47.811 1.00 51.72 261 LEU A CA 1
ATOM 1997 C C . LEU A 1 261 ? -28.782 24.780 47.572 1.00 51.72 261 LEU A C 1
ATOM 1999 O O . LEU A 1 261 ? -29.226 25.624 48.349 1.00 51.72 261 LEU A O 1
ATOM 2003 N N . ASN A 1 262 ? -29.510 24.308 46.557 1.00 54.25 262 ASN A N 1
ATOM 2004 C CA . ASN A 1 262 ? -30.863 24.797 46.279 1.00 54.25 262 ASN A CA 1
ATOM 2005 C C . ASN A 1 262 ? -31.890 24.338 47.324 1.00 54.25 262 ASN A C 1
ATOM 2007 O O . ASN A 1 262 ? -32.798 25.099 47.656 1.00 54.25 262 ASN A O 1
ATOM 2011 N N . ARG A 1 263 ? -31.730 23.137 47.899 1.00 55.84 263 ARG A N 1
ATOM 2012 C CA . ARG A 1 263 ? -32.570 22.675 49.018 1.00 55.84 263 ARG A CA 1
ATOM 2013 C C . ARG A 1 263 ? -32.329 23.490 50.291 1.00 55.84 263 ARG A C 1
ATOM 2015 O O . ARG A 1 263 ? -33.293 23.892 50.935 1.00 55.84 263 ARG A O 1
ATOM 2022 N N . ALA A 1 264 ? -31.070 23.800 50.606 1.00 54.69 264 ALA A N 1
ATOM 2023 C CA . ALA A 1 264 ? -30.716 24.613 51.772 1.00 54.69 264 ALA A CA 1
ATOM 2024 C C . ALA A 1 264 ? -31.224 26.065 51.669 1.00 54.69 264 ALA A C 1
ATOM 2026 O O . ALA A 1 264 ? -31.687 26.623 52.661 1.00 54.69 264 ALA A O 1
ATOM 2027 N N . ASN A 1 265 ? -31.205 26.663 50.472 1.00 50.28 265 ASN A N 1
ATOM 2028 C CA . ASN A 1 265 ? -31.736 28.016 50.262 1.00 50.28 265 ASN A CA 1
ATOM 2029 C C . ASN A 1 265 ? -33.269 28.077 50.249 1.00 50.28 265 ASN A C 1
ATOM 2031 O O . ASN A 1 265 ? -33.833 29.102 50.625 1.00 50.28 265 ASN A O 1
ATOM 2035 N N . LYS A 1 266 ? -33.955 26.997 49.855 1.00 50.00 266 LYS A N 1
ATOM 2036 C CA . LYS A 1 266 ? -35.425 26.943 49.862 1.00 50.00 266 LYS A CA 1
ATOM 2037 C C . LYS A 1 266 ? -36.011 26.711 51.260 1.00 50.00 266 LYS A C 1
ATOM 2039 O O . LYS A 1 266 ? -37.140 27.102 51.493 1.00 50.00 266 LYS A O 1
ATOM 2044 N N . ALA A 1 267 ? -35.245 26.124 52.180 1.00 53.78 267 ALA A N 1
ATOM 2045 C CA . ALA A 1 267 ? -35.643 25.934 53.578 1.00 53.78 267 ALA A CA 1
ATOM 2046 C C . ALA A 1 267 ? -35.398 27.170 54.476 1.00 53.78 267 ALA A C 1
ATOM 2048 O O . ALA A 1 267 ? -35.743 27.146 55.652 1.00 53.78 267 ALA A O 1
ATOM 2049 N N . ARG A 1 268 ? -34.771 28.232 53.944 1.00 51.88 268 ARG A N 1
ATOM 2050 C CA . ARG A 1 268 ? -34.491 29.498 54.652 1.00 51.88 268 ARG A CA 1
ATOM 2051 C C . ARG A 1 268 ? -35.393 30.668 54.223 1.00 51.88 268 ARG A C 1
ATOM 2053 O O . ARG A 1 268 ? -35.142 31.796 54.638 1.00 51.88 268 ARG A O 1
ATOM 2060 N N . ARG A 1 269 ? -36.403 30.417 53.392 1.00 44.22 269 ARG A N 1
ATOM 2061 C CA . ARG A 1 269 ? -37.486 31.356 53.062 1.00 44.22 269 ARG A CA 1
ATOM 2062 C C . ARG A 1 269 ? -38.798 30.771 53.544 1.00 44.22 269 ARG A C 1
ATOM 2064 O O . ARG A 1 269 ? -39.648 31.580 53.958 1.00 44.22 269 ARG A O 1
#

Radius of gyration: 24.56 Å; Cα contacts (8 Å, |Δi|>4): 228; chains: 1; bounding box: 68×49×80 Å

Solvent-accessible surface area (backbone atoms only — not comparable to full-atom values): 14444 Å² total; per-residue (Å²): 119,57,71,67,70,54,47,64,34,46,58,44,26,69,43,51,54,75,75,38,49,72,60,44,48,68,58,41,48,65,25,50,53,40,31,52,51,17,63,62,36,44,76,42,99,50,102,54,23,54,62,52,16,52,51,36,35,41,49,14,58,25,48,36,35,44,56,48,18,26,59,66,49,65,55,80,78,70,85,64,52,74,68,59,46,51,54,32,46,52,53,44,23,51,54,51,47,54,46,55,49,50,54,51,48,43,38,53,54,39,46,64,72,37,61,90,50,98,54,36,73,58,53,23,53,53,50,37,52,52,50,45,27,67,48,25,33,62,53,59,50,54,35,45,55,60,67,52,53,87,80,58,66,52,68,66,60,54,52,51,44,33,71,77,38,18,65,45,46,3,48,48,48,51,64,57,39,47,64,41,54,50,51,48,48,52,50,51,55,58,54,68,76,45,80,91,39,75,67,50,52,50,49,50,51,52,52,51,49,52,46,51,54,52,40,47,54,35,44,32,26,25,44,18,44,48,43,53,51,45,64,72,64,57,69,61,76,64,48,55,56,53,51,53,52,55,68,74,56,80,64,82,81,77,75,56,70,71,60,55,55,55,54,58,59,61,76,74,112

Foldseek 3Di:
DLQVPLVVLLVVLVCVCVVCVVVLCVLLVVLVVLLVVLVVQCPDPDDCSVVVSVVSNLLSLLSSLLVLLCVLLVPPPDPDDPVLQVVLSVVSSVLVVVVVVQLVVLLVVQLVVCPPDPCSVVRSVVSSLVSLLQCLLVCLVNCCSSPNDPVCPPPPLSVLLSVVRRNSSSVSLSVSQVVLVVQLVVLVVVLVPDDDDPVSVVVNVVSNVVSVSSSSSSNSSSSSVSNSVSVVVRPPPVVCVVVVVVVVPPDPDDDDPVVVVVVVVVVVD

Nearest PDB structures (foldseek):
  7vvl-assembly1_R  TM=2.045E-01  e=9.729E-01  Homo sapiens
  7vvk-assembly1_R  TM=1.932E-01  e=2.455E+00  Homo sapiens
  4nqi-assembly1_B  TM=1.797E-01  e=6.767E+00  Dictyostelium discoideum

Sequence (269 aa):
MSVTRYSPHIRQAFRVPAQNPAMLVRIAAPWLVLALVALFIKDAPFGGAALLSMALMAVAFGGFGFFWQRFVGGEQAVILSPVGKAIRLLLWIMAYQALQGLELFSALLLGILFEGQTNVDVLVKAGQQLFQILIGCFFLMLPHFALGTKEEVRGTRLQEMVLAGGIAVGLGYVLSYLPFLFLAEIARSGFASLEQTATVEQASGMVSFVIHFLSVMIATGYFALTWIDLRASAPRLGQQAAEAEAVDEAEPAKEKRTTRLNRANKARR

Mean predicted aligned error: 11.44 Å

Secondary structure (DSSP, 8-state):
-HHHHHHHHHHHHHHHHHH-HHHHHHHHHHHHHHHHHHHHHTT-SSTTHHHHHHHHHHHHHHHHHHHHHHHHTTTTS----HHHHHHHHHHHHHHHHHHHHHHHHHHHHHHHHTTT-TTHHHHHHHHHHHHHHHHTTGGGHHHHHHH--GGGGSTHHHHHHHHHHHHHHHHHHHHHHHHHHHHHHHHHHHHHTS---HHHHHHHHHHHHHHHHHHHHHHHHHHHHHHHHHHHHTTHHHHHHHHHHHHH--------HHHHHHHHHHTT-